Protein AF-A0A100W822-F1 (afdb_monomer)

Foldseek 3Di:
DDDDDDDDDDDDDDDDDDDDDDDDDDDDDDPDPDPDDDPPPPDDDDDDDPPPPDPDPDDPDDDDDPDDPPDDPDDDPDDDDDPDDDDDDDDDDDDDDDDDDPDDDPDDPPPPPPPDPDPDLAADDAQFKWDWDDDLPPGAIDTDTDDQPDFKIWGFLDFADPVLADDPVRLFDAQDPPSHDPRSSRTRTDIRDDAQWKWAQDPPRRGTDTDDLVPFDQRMKHFHDKDQAQDCCPCVPADSVQWDGDDSRGMITGIDGRHPPPD

Structure (mmCIF, N/CA/C/O backbone):
data_AF-A0A100W822-F1
#
_entry.id   AF-A0A100W822-F1
#
loop_
_atom_site.group_PDB
_atom_site.id
_atom_site.type_symbol
_atom_site.label_atom_id
_atom_site.label_alt_id
_atom_site.label_comp_id
_atom_site.label_asym_id
_atom_site.label_entity_id
_atom_site.label_seq_id
_atom_site.pdbx_PDB_ins_code
_atom_site.Cartn_x
_atom_site.Cartn_y
_atom_site.Cartn_z
_atom_site.occupancy
_atom_site.B_iso_or_equiv
_atom_site.auth_seq_id
_atom_site.auth_comp_id
_atom_site.auth_asym_id
_atom_site.auth_atom_id
_atom_site.pdbx_PDB_model_num
ATOM 1 N N . MET A 1 1 ? -14.252 7.222 50.119 1.00 45.62 1 MET A N 1
ATOM 2 C CA . MET A 1 1 ? -15.647 7.462 50.530 1.00 45.62 1 MET A CA 1
ATOM 3 C C . MET A 1 1 ? -15.961 8.908 50.203 1.00 45.62 1 MET A C 1
ATOM 5 O O . MET A 1 1 ? -15.535 9.776 50.946 1.00 45.62 1 MET A O 1
ATOM 9 N N . LEU A 1 2 ? -16.530 9.126 49.018 1.00 44.22 2 LEU A N 1
ATOM 10 C CA . LEU A 1 2 ? -17.362 10.258 48.600 1.00 44.22 2 LEU A CA 1
ATOM 11 C C . LEU A 1 2 ? -17.813 9.922 47.169 1.00 44.22 2 LEU A C 1
ATOM 13 O O . LEU A 1 2 ? -17.012 9.936 46.236 1.00 44.22 2 LEU A O 1
ATOM 17 N N . ASP A 1 3 ? -19.069 9.492 47.084 1.00 40.25 3 ASP A N 1
ATOM 18 C CA . ASP A 1 3 ? -19.863 9.240 45.886 1.00 40.25 3 ASP A CA 1
ATOM 19 C C . ASP A 1 3 ? -20.040 10.501 45.039 1.00 40.25 3 ASP A C 1
ATOM 21 O O . ASP A 1 3 ? -20.287 11.575 45.588 1.00 40.25 3 ASP A O 1
ATOM 25 N N . VAL A 1 4 ? -20.018 10.345 43.712 1.00 49.75 4 VAL A N 1
ATOM 26 C CA . VAL A 1 4 ? -20.751 11.224 42.791 1.00 49.75 4 VAL A CA 1
ATOM 27 C C . VAL A 1 4 ? -21.313 10.370 41.649 1.00 49.75 4 VAL A C 1
ATOM 29 O O . VAL A 1 4 ? -20.595 9.957 40.738 1.00 49.75 4 VAL A O 1
ATOM 32 N N . GLU A 1 5 ? -22.614 10.097 41.747 1.00 49.34 5 GLU A N 1
ATOM 33 C CA . GLU A 1 5 ? -23.519 9.653 40.680 1.00 49.34 5 GLU A CA 1
ATOM 34 C C . GLU A 1 5 ? -23.478 10.672 39.517 1.00 49.34 5 GLU A C 1
ATOM 36 O O . GLU A 1 5 ? -23.364 11.872 39.735 1.00 49.34 5 GLU A O 1
ATOM 41 N N . GLY A 1 6 ? -23.439 10.282 38.243 1.00 40.00 6 GLY A N 1
ATOM 42 C CA . GLY A 1 6 ? -24.565 9.701 37.519 1.00 40.00 6 GLY A CA 1
ATOM 43 C C . GLY A 1 6 ? -25.200 10.766 36.615 1.00 40.00 6 GLY A C 1
ATOM 44 O O . GLY A 1 6 ? -25.971 11.591 37.086 1.00 40.00 6 GLY A O 1
ATOM 45 N N . PHE A 1 7 ? -24.894 10.755 35.312 1.00 47.31 7 PHE A N 1
ATOM 46 C CA . PHE A 1 7 ? -25.702 11.462 34.310 1.00 47.31 7 PHE A CA 1
ATOM 47 C C . PHE A 1 7 ? -25.567 10.800 32.931 1.00 47.31 7 PHE A C 1
ATOM 49 O O . PHE A 1 7 ? -24.565 10.945 32.235 1.00 47.31 7 PHE A O 1
ATOM 56 N N . THR A 1 8 ? -26.600 10.059 32.540 1.00 46.31 8 THR A N 1
ATOM 57 C CA . THR A 1 8 ? -26.850 9.568 31.181 1.00 46.31 8 THR A CA 1
ATOM 58 C C . THR A 1 8 ? -27.952 10.414 30.544 1.00 46.31 8 THR A C 1
ATOM 60 O O . THR A 1 8 ? -29.016 10.566 31.145 1.00 46.31 8 THR A O 1
ATOM 63 N N . PRO A 1 9 ? -27.786 10.916 29.310 1.00 58.47 9 PRO A N 1
ATOM 64 C CA . PRO A 1 9 ? -28.922 11.352 28.514 1.00 58.47 9 PRO A CA 1
ATOM 65 C C . PRO A 1 9 ? -29.378 10.241 27.559 1.00 58.47 9 PRO A C 1
ATOM 67 O O . PRO A 1 9 ? -28.653 9.805 26.667 1.00 58.47 9 PRO A O 1
ATOM 70 N N . ALA A 1 10 ? -30.626 9.812 27.743 1.00 42.69 10 ALA A N 1
ATOM 71 C CA . ALA A 1 10 ? -31.381 9.019 26.785 1.00 42.69 10 ALA A CA 1
ATOM 72 C C . ALA A 1 10 ? -31.914 9.930 25.666 1.00 42.69 10 ALA A C 1
ATOM 74 O O . ALA A 1 10 ? -32.679 10.857 25.935 1.00 42.69 10 ALA A O 1
ATOM 75 N N . VAL A 1 11 ? -31.564 9.649 24.410 1.00 51.16 11 VAL A N 1
ATOM 76 C CA . VAL A 1 11 ? -32.182 10.294 23.242 1.00 51.16 11 VAL A CA 1
ATOM 77 C C . VAL A 1 11 ? -33.245 9.356 22.673 1.00 51.16 11 VAL A C 1
ATOM 79 O O . VAL A 1 11 ? -32.946 8.297 22.126 1.00 51.16 11 VAL A O 1
ATOM 82 N N . ARG A 1 12 ? -34.512 9.753 22.830 1.00 45.31 12 ARG A N 1
ATOM 83 C CA . ARG A 1 12 ? -35.675 9.148 22.170 1.00 45.31 12 ARG A CA 1
ATOM 84 C C . ARG A 1 12 ? -35.740 9.644 20.724 1.00 45.31 12 ARG A C 1
ATOM 86 O O . ARG A 1 12 ? -35.954 10.833 20.513 1.00 45.31 12 ARG A O 1
ATOM 93 N N . TYR A 1 13 ? -35.654 8.743 19.750 1.00 43.09 13 TYR A N 1
ATOM 94 C CA . TYR A 1 13 ? -36.104 9.016 18.383 1.00 43.09 13 TYR A CA 1
ATOM 95 C C . TYR A 1 13 ? -37.511 8.447 18.196 1.00 43.09 13 TYR A C 1
ATOM 97 O O . TYR A 1 13 ? -37.726 7.237 18.208 1.00 43.09 13 TYR A O 1
ATOM 105 N N . THR A 1 14 ? -38.488 9.340 18.059 1.00 53.16 14 THR A N 1
ATOM 106 C CA . THR A 1 14 ? -39.852 9.007 17.645 1.00 53.16 14 THR A CA 1
ATOM 107 C C . THR A 1 14 ? -39.882 8.762 16.142 1.00 53.16 14 THR A C 1
ATOM 109 O O . THR A 1 14 ? -39.509 9.635 15.360 1.00 53.16 14 THR A O 1
ATOM 112 N N . GLY A 1 15 ? -40.334 7.571 15.754 1.00 42.38 15 GLY A N 1
ATOM 113 C CA . GLY A 1 15 ? -40.540 7.177 14.368 1.00 42.38 15 GLY A CA 1
ATOM 114 C C . GLY A 1 15 ? -41.712 7.904 13.707 1.00 42.38 15 GLY A C 1
ATOM 115 O O . GLY A 1 15 ? -42.741 8.162 14.330 1.00 42.38 15 GLY A O 1
ATOM 116 N N . ALA A 1 16 ? -41.558 8.182 12.415 1.00 49.12 16 ALA A N 1
ATOM 117 C CA . ALA A 1 16 ? -42.639 8.590 11.532 1.00 49.12 16 ALA A CA 1
ATOM 118 C C . ALA A 1 16 ? -42.737 7.594 10.370 1.00 49.12 16 ALA A C 1
ATOM 120 O O . ALA A 1 16 ? -42.020 7.673 9.377 1.00 49.12 16 ALA A O 1
ATOM 121 N N . THR A 1 17 ? -43.650 6.639 10.513 1.00 50.78 17 THR A N 1
ATOM 122 C CA . THR A 1 17 ? -44.184 5.807 9.434 1.00 50.78 17 THR A CA 1
ATOM 123 C C . THR A 1 17 ? -45.060 6.652 8.509 1.00 50.78 17 THR A C 1
ATOM 125 O O . THR A 1 17 ? -46.050 7.230 8.957 1.00 50.78 17 THR A O 1
ATOM 128 N N . ARG A 1 18 ? -44.762 6.671 7.204 1.00 54.09 18 ARG A N 1
ATOM 129 C CA . ARG A 1 18 ? -45.731 7.056 6.166 1.00 54.09 18 ARG A CA 1
ATOM 130 C C . ARG A 1 18 ? -45.962 5.891 5.214 1.00 54.09 18 ARG A C 1
ATOM 132 O O . ARG A 1 18 ? -45.179 5.637 4.308 1.00 54.09 18 ARG A O 1
ATOM 139 N N . HIS A 1 19 ? -47.091 5.226 5.429 1.00 49.62 19 HIS A N 1
ATOM 140 C CA . HIS A 1 19 ? -47.811 4.479 4.408 1.00 49.62 19 HIS A CA 1
ATOM 141 C C . HIS A 1 19 ? -48.394 5.460 3.379 1.00 49.62 19 HIS A C 1
ATOM 143 O O . HIS A 1 19 ? -49.064 6.422 3.761 1.00 49.62 19 HIS A O 1
ATOM 149 N N . ARG A 1 20 ? -48.235 5.179 2.081 1.00 55.25 20 ARG A N 1
ATOM 150 C CA . ARG A 1 20 ? -49.220 5.586 1.070 1.00 55.25 20 ARG A CA 1
ATOM 151 C C . ARG A 1 20 ? -49.286 4.545 -0.043 1.00 55.25 20 ARG A C 1
ATOM 153 O O . ARG A 1 20 ? -48.351 4.398 -0.821 1.00 55.25 20 ARG A O 1
ATOM 160 N N . SER A 1 21 ? -50.398 3.820 -0.063 1.00 50.38 21 SER A N 1
ATOM 161 C CA . SER A 1 21 ? -50.823 2.951 -1.158 1.00 50.38 21 SER A CA 1
ATOM 162 C C . SER A 1 21 ? -51.272 3.766 -2.370 1.00 50.38 21 SER A C 1
ATOM 164 O O . SER A 1 21 ? -51.966 4.764 -2.198 1.00 50.38 21 SER A O 1
ATOM 166 N N . GLY A 1 22 ? -50.930 3.252 -3.556 1.00 45.91 22 GLY A N 1
ATOM 167 C CA . GLY A 1 22 ? -51.862 2.932 -4.647 1.00 45.91 22 GLY A CA 1
ATOM 168 C C . GLY A 1 22 ? -52.492 4.064 -5.467 1.00 45.91 22 GLY A C 1
ATOM 169 O O . GLY A 1 22 ? -53.169 4.930 -4.923 1.00 45.91 22 GLY A O 1
ATOM 170 N N . GLY A 1 23 ? -52.391 3.939 -6.797 1.00 39.62 23 GLY A N 1
ATOM 171 C CA . GLY A 1 23 ? -53.391 4.483 -7.724 1.00 39.62 23 GLY A CA 1
ATOM 172 C C . GLY A 1 23 ? -52.869 4.964 -9.081 1.00 39.62 23 GLY A C 1
ATOM 173 O O . GLY A 1 23 ? -52.455 6.108 -9.182 1.00 39.62 23 GLY A O 1
ATOM 174 N N . ASN A 1 24 ? -52.975 4.079 -10.078 1.00 41.28 24 ASN A N 1
ATOM 175 C CA . ASN A 1 24 ? -53.384 4.279 -11.480 1.00 41.28 24 ASN A CA 1
ATOM 176 C C . ASN A 1 24 ? -52.763 5.366 -12.389 1.00 41.28 24 ASN A C 1
ATOM 178 O O . ASN A 1 24 ? -52.882 6.559 -12.151 1.00 41.28 24 ASN A O 1
ATOM 182 N N . GLU A 1 25 ? -52.251 4.867 -13.525 1.00 45.22 25 GLU A N 1
ATOM 183 C CA . GLU A 1 25 ? -52.758 5.130 -14.889 1.00 45.22 25 GLU A CA 1
ATOM 184 C C . GLU A 1 25 ? -52.882 6.595 -15.339 1.00 45.22 25 GLU A C 1
ATOM 186 O O . GLU A 1 25 ? -53.798 7.298 -14.927 1.00 45.22 25 GLU A O 1
ATOM 191 N N . GLN A 1 26 ? -52.025 7.015 -16.280 1.00 44.69 26 GLN A N 1
ATOM 192 C CA . GLN A 1 26 ? -52.440 7.438 -17.630 1.00 44.69 26 GLN A CA 1
ATOM 193 C C . GLN A 1 26 ? -51.269 7.986 -18.455 1.00 44.69 26 GLN A C 1
ATOM 195 O O . GLN A 1 26 ? -50.410 8.724 -17.973 1.00 44.69 26 GLN A O 1
ATOM 200 N N . ASP A 1 27 ? -51.298 7.599 -19.727 1.00 49.31 27 ASP A N 1
ATOM 201 C CA . ASP A 1 27 ? -50.550 8.150 -20.845 1.00 49.31 27 ASP A CA 1
ATOM 202 C C . ASP A 1 27 ? -50.585 9.682 -20.900 1.00 49.31 27 ASP A C 1
ATOM 204 O O . ASP A 1 27 ? -51.653 10.291 -20.909 1.00 49.31 27 ASP A O 1
ATOM 208 N N . ALA A 1 28 ? -49.416 10.295 -21.077 1.00 45.00 28 ALA A N 1
ATOM 209 C CA . ALA A 1 28 ? -49.276 11.523 -21.853 1.00 45.00 28 ALA A CA 1
ATOM 210 C C . ALA A 1 28 ? -47.812 11.690 -22.268 1.00 45.00 28 ALA A C 1
ATOM 212 O O . ALA A 1 28 ? -46.937 11.990 -21.454 1.00 45.00 28 ALA A O 1
ATOM 213 N N . GLY A 1 29 ? -47.549 11.503 -23.561 1.00 49.47 29 GLY A N 1
ATOM 214 C CA . GLY A 1 29 ? -46.291 11.896 -24.175 1.00 49.47 29 GLY A CA 1
ATOM 215 C C . GLY A 1 29 ? -46.060 13.396 -24.003 1.00 49.47 29 GLY A C 1
ATOM 216 O O . GLY A 1 29 ? -46.858 14.213 -24.456 1.00 49.47 29 GLY A O 1
ATOM 217 N N . PHE A 1 30 ? -44.942 13.749 -23.376 1.00 43.09 30 PHE A N 1
ATOM 218 C CA . PHE A 1 30 ? -44.419 15.109 -23.350 1.00 43.09 30 PHE A CA 1
ATOM 219 C C . PHE A 1 30 ? -43.028 15.106 -23.986 1.00 43.09 30 PHE A C 1
ATOM 221 O O . PHE A 1 30 ? -42.030 14.735 -23.371 1.00 43.09 30 PHE A O 1
ATOM 228 N N . HIS A 1 31 ? -42.971 15.536 -25.247 1.00 52.97 31 HIS A N 1
ATOM 229 C CA . HIS A 1 31 ? -41.743 16.009 -25.874 1.00 52.97 31 HIS A CA 1
ATOM 230 C C . HIS A 1 31 ? -41.335 17.326 -25.200 1.00 52.97 31 HIS A C 1
ATOM 232 O O . HIS A 1 31 ? -41.778 18.401 -25.597 1.00 52.97 31 HIS A O 1
ATOM 238 N N . ALA A 1 32 ? -40.487 17.249 -24.176 1.00 43.88 32 ALA A N 1
ATOM 239 C CA . ALA A 1 32 ? -39.776 18.406 -23.651 1.00 43.88 32 ALA A CA 1
ATOM 240 C C . ALA A 1 32 ? -38.401 18.486 -24.331 1.00 43.88 32 ALA A C 1
ATOM 242 O O . ALA A 1 32 ? -37.454 17.804 -23.945 1.00 43.88 32 ALA A O 1
ATOM 243 N N . GLN A 1 33 ? -38.305 19.308 -25.378 1.00 48.50 33 GLN A N 1
ATOM 244 C CA . GLN A 1 33 ? -37.027 19.770 -25.917 1.00 48.50 33 GLN A CA 1
ATOM 245 C C . GLN A 1 33 ? -36.384 20.708 -24.889 1.00 48.50 33 GLN A C 1
ATOM 247 O O . GLN A 1 33 ? -36.732 21.884 -24.790 1.00 48.50 33 GLN A O 1
ATOM 252 N N . SER A 1 34 ? -35.455 20.184 -24.095 1.00 45.06 34 SER A N 1
ATOM 253 C CA . SER A 1 34 ? -34.572 20.982 -23.252 1.00 45.06 34 SER A CA 1
ATOM 254 C C . SER A 1 34 ? -33.460 21.580 -24.116 1.00 45.06 34 SER A C 1
ATOM 256 O O . SER A 1 34 ? -32.428 20.964 -24.372 1.00 45.06 34 SER A O 1
ATOM 258 N N . HIS A 1 35 ? -33.667 22.815 -24.574 1.00 47.31 35 HIS A N 1
ATOM 259 C CA . HIS A 1 35 ? -32.575 23.665 -25.038 1.00 47.31 35 HIS A CA 1
ATOM 260 C C . HIS A 1 35 ? -31.667 23.993 -23.846 1.00 47.31 35 HIS A C 1
ATOM 262 O O . HIS A 1 35 ? -31.967 24.872 -23.039 1.00 47.31 35 HIS A O 1
ATOM 268 N N . ILE A 1 36 ? -30.560 23.263 -23.727 1.00 52.56 36 ILE A N 1
ATOM 269 C CA . ILE A 1 36 ? -29.443 23.619 -22.851 1.00 52.56 36 ILE A CA 1
ATOM 270 C C . ILE A 1 36 ? -28.641 24.707 -23.584 1.00 52.56 36 ILE A C 1
ATOM 272 O O . ILE A 1 36 ? -28.151 24.438 -24.682 1.00 52.56 36 ILE A O 1
ATOM 276 N N . PRO A 1 37 ? -28.506 25.934 -23.049 1.00 50.53 37 PRO A N 1
ATOM 277 C CA . PRO A 1 37 ? -27.625 26.927 -23.647 1.00 50.53 37 PRO A CA 1
ATOM 278 C C . PRO A 1 37 ? -26.166 26.483 -23.488 1.00 50.53 37 PRO A C 1
ATOM 280 O O . PRO A 1 37 ? -25.705 26.206 -22.380 1.00 50.53 37 PRO A O 1
ATOM 283 N N . GLU A 1 38 ? -25.442 26.414 -24.606 1.00 46.25 38 GLU A N 1
ATOM 284 C CA . GLU A 1 38 ? -24.008 26.133 -24.626 1.00 46.25 38 GLU A CA 1
ATOM 285 C C . GLU A 1 38 ? -23.242 27.171 -23.784 1.00 46.25 38 GLU A C 1
ATOM 287 O O . GLU A 1 38 ? -23.417 28.382 -23.980 1.00 46.25 38 GLU A O 1
ATOM 292 N N . PRO A 1 39 ? -22.357 26.747 -22.866 1.00 50.78 39 PRO A N 1
ATOM 293 C CA . PRO A 1 39 ? -21.441 27.668 -22.220 1.00 50.78 39 PRO A CA 1
ATOM 294 C C . PRO A 1 39 ? -20.463 28.208 -23.270 1.00 50.78 39 PRO A C 1
ATOM 296 O O . PRO A 1 39 ? -19.652 27.474 -23.837 1.00 50.78 39 PRO A O 1
ATOM 299 N N . LYS A 1 40 ? -20.530 29.519 -23.524 1.00 50.00 40 LYS A N 1
ATOM 300 C CA . LYS A 1 40 ? -19.523 30.243 -24.305 1.00 50.00 40 LYS A CA 1
ATOM 301 C C . LYS A 1 40 ? -18.201 30.218 -23.541 1.00 50.00 40 LYS A C 1
ATOM 303 O O . LYS A 1 40 ? -17.953 31.064 -22.684 1.00 50.00 40 LYS A O 1
ATOM 308 N N . TRP A 1 41 ? -17.350 29.255 -23.871 1.00 50.97 41 TRP A N 1
ATOM 309 C CA . TRP A 1 41 ? -15.947 29.272 -23.485 1.00 50.97 41 TRP A CA 1
ATOM 310 C C . TRP A 1 41 ? -15.279 30.456 -24.178 1.00 50.97 41 TRP A C 1
ATOM 312 O O . TRP A 1 41 ? -15.053 30.456 -25.389 1.00 50.97 41 TRP A O 1
ATOM 322 N N . GLY A 1 42 ? -15.026 31.508 -23.400 1.00 48.25 42 GLY A N 1
ATOM 323 C CA . GLY A 1 42 ? -14.233 32.644 -23.835 1.00 48.25 42 GLY A CA 1
ATOM 324 C C . GLY A 1 42 ? -12.877 32.154 -24.329 1.00 48.25 42 GLY A C 1
ATOM 325 O O . GLY A 1 42 ? -12.147 31.475 -23.610 1.00 48.25 42 GLY A O 1
ATOM 326 N N . GLN A 1 43 ? -12.564 32.493 -25.576 1.00 48.00 43 GLN A N 1
ATOM 327 C CA . GLN A 1 43 ? -11.254 32.285 -26.171 1.00 48.00 43 GLN A CA 1
ATOM 328 C C . GLN A 1 43 ? -10.212 33.031 -25.331 1.00 48.00 43 GLN A C 1
ATOM 330 O O . GLN A 1 43 ? -10.114 34.258 -25.378 1.00 48.00 43 GLN A O 1
ATOM 335 N N . HIS A 1 44 ? -9.438 32.293 -24.539 1.00 49.38 44 HIS A N 1
ATOM 336 C CA . HIS A 1 44 ? -8.227 32.828 -23.939 1.00 49.38 44 HIS A CA 1
ATOM 337 C C . HIS A 1 44 ? -7.139 32.901 -25.019 1.00 49.38 44 HIS A C 1
ATOM 339 O O . HIS A 1 44 ? -6.884 31.900 -25.691 1.00 49.38 44 HIS A O 1
ATOM 345 N N . PRO A 1 45 ? -6.479 34.056 -25.203 1.00 56.38 45 PRO A N 1
ATOM 346 C CA . PRO A 1 45 ? -5.399 34.173 -26.168 1.00 56.38 45 PRO A CA 1
ATOM 347 C C . PRO A 1 45 ? -4.230 33.272 -25.761 1.00 56.38 45 PRO A C 1
ATOM 349 O O . PRO A 1 45 ? -3.747 33.324 -24.625 1.00 56.38 45 PRO A O 1
ATOM 352 N N . HIS A 1 46 ? -3.774 32.465 -26.718 1.00 44.84 46 HIS A N 1
ATOM 353 C CA . HIS A 1 46 ? -2.543 31.687 -26.652 1.00 44.84 46 HIS A CA 1
ATOM 354 C C . HIS A 1 46 ? -1.376 32.578 -26.199 1.00 44.84 46 HIS A C 1
ATOM 356 O O . HIS A 1 46 ? -0.900 33.430 -26.949 1.00 44.84 46 HIS A O 1
ATOM 362 N N . ARG A 1 47 ? -0.894 32.377 -24.966 1.00 45.41 47 ARG A N 1
ATOM 363 C CA . ARG A 1 47 ? 0.419 32.873 -24.541 1.00 45.41 47 ARG A CA 1
ATOM 364 C C . ARG A 1 47 ? 1.477 31.889 -25.023 1.00 45.41 47 ARG A C 1
ATOM 366 O O . ARG A 1 47 ? 1.467 30.723 -24.639 1.00 45.41 47 ARG A O 1
ATOM 373 N N . THR A 1 48 ? 2.364 32.375 -25.879 1.00 49.44 48 THR A N 1
ATOM 374 C CA . THR A 1 48 ? 3.538 31.661 -26.384 1.00 49.44 48 THR A CA 1
ATOM 375 C C . THR A 1 48 ? 4.576 31.406 -25.273 1.00 49.44 48 THR A C 1
ATOM 377 O O . THR A 1 48 ? 4.573 32.111 -24.259 1.00 49.44 48 THR A O 1
ATOM 380 N N . PRO A 1 49 ? 5.477 30.410 -25.420 1.00 43.41 49 PRO A N 1
ATOM 381 C CA . PRO A 1 49 ? 6.297 29.899 -24.313 1.00 43.41 49 PRO A CA 1
ATOM 382 C C . PRO A 1 49 ? 7.591 30.679 -24.005 1.00 43.41 49 PRO A C 1
ATOM 384 O O . PRO A 1 49 ? 8.349 30.267 -23.130 1.00 43.41 49 PRO A O 1
ATOM 387 N N . GLU A 1 50 ? 7.896 31.789 -24.679 1.00 47.12 50 GLU A N 1
ATOM 388 C CA . GLU A 1 50 ? 9.276 32.314 -24.705 1.00 47.12 50 GLU A CA 1
ATOM 389 C C . GLU A 1 50 ? 9.658 33.335 -23.615 1.00 47.12 50 GLU A C 1
ATOM 391 O O . GLU A 1 50 ? 10.802 33.779 -23.564 1.00 47.12 50 GLU A O 1
ATOM 396 N N . SER A 1 51 ? 8.774 33.700 -22.680 1.00 45.69 51 SER A N 1
ATOM 397 C CA . SER A 1 51 ? 9.056 34.812 -21.748 1.00 45.69 51 SER A CA 1
ATOM 398 C C . SER A 1 51 ? 9.430 34.422 -20.309 1.00 45.69 51 SER A C 1
ATOM 400 O O . SER A 1 51 ? 9.402 35.282 -19.429 1.00 45.69 51 SER A O 1
ATOM 402 N N . ARG A 1 52 ? 9.777 33.157 -20.017 1.00 48.31 52 ARG A N 1
ATOM 403 C CA . ARG A 1 52 ? 10.158 32.724 -18.647 1.00 48.31 52 ARG A CA 1
ATOM 404 C C . ARG A 1 52 ? 11.663 32.641 -18.370 1.00 48.31 52 ARG A C 1
ATOM 406 O O . ARG A 1 52 ? 12.053 32.469 -17.221 1.00 48.31 52 ARG A O 1
ATOM 413 N N . PHE A 1 53 ? 12.515 32.869 -19.364 1.00 46.25 53 PHE A N 1
ATOM 414 C CA . PHE A 1 53 ? 13.972 32.860 -19.201 1.00 46.25 53 PHE A CA 1
ATOM 415 C C . PHE A 1 53 ? 14.553 34.276 -19.195 1.00 46.25 53 PHE A C 1
ATOM 417 O O . PHE A 1 53 ? 15.263 34.636 -20.127 1.00 46.25 53 PHE A O 1
ATOM 424 N N . ARG A 1 54 ? 14.244 35.114 -18.189 1.00 47.25 54 ARG A N 1
ATOM 425 C CA . ARG A 1 54 ? 15.014 36.360 -17.936 1.00 47.25 54 ARG A CA 1
ATOM 426 C C . ARG A 1 54 ? 14.696 37.109 -16.632 1.00 47.25 54 ARG A C 1
ATOM 428 O O . ARG A 1 54 ? 14.843 38.320 -16.593 1.00 47.25 54 ARG A O 1
ATOM 435 N N . VAL A 1 55 ? 14.305 36.444 -15.541 1.00 45.91 55 VAL A N 1
ATOM 436 C CA . VAL A 1 55 ? 14.220 37.114 -14.220 1.00 45.91 55 VAL A CA 1
ATOM 437 C C . VAL A 1 55 ? 14.645 36.166 -13.093 1.00 45.91 55 VAL A C 1
ATOM 439 O O . VAL A 1 55 ? 13.837 35.773 -12.265 1.00 45.91 55 VAL A O 1
ATOM 442 N N . ALA A 1 56 ? 15.916 35.756 -13.073 1.00 39.88 56 ALA A N 1
ATOM 443 C CA . ALA A 1 56 ? 16.535 35.139 -11.886 1.00 39.88 56 ALA A CA 1
ATOM 444 C C . ALA A 1 56 ? 18.076 35.262 -11.866 1.00 39.88 56 ALA A C 1
ATOM 446 O O . ALA A 1 56 ? 18.767 34.462 -11.248 1.00 39.88 56 ALA A O 1
ATOM 447 N N . GLN A 1 57 ? 18.642 36.269 -12.539 1.00 44.78 57 GLN A N 1
ATOM 448 C CA . GLN A 1 57 ? 20.070 36.602 -12.461 1.00 44.78 57 GLN A CA 1
ATOM 449 C C . GLN A 1 57 ? 20.233 38.060 -12.033 1.00 44.78 57 GLN A C 1
ATOM 451 O O . GLN A 1 57 ? 20.559 38.919 -12.845 1.00 44.78 57 GLN A O 1
ATOM 456 N N . LYS A 1 58 ? 19.944 38.355 -10.762 1.00 44.84 58 LYS A N 1
ATOM 457 C CA . LYS A 1 58 ? 20.461 39.535 -10.044 1.00 44.84 58 LYS A CA 1
ATOM 458 C C . LYS A 1 58 ? 19.957 39.526 -8.604 1.00 44.84 58 LYS A C 1
ATOM 460 O O . LYS A 1 58 ? 19.000 40.211 -8.290 1.00 44.84 58 LYS A O 1
ATOM 465 N N . LEU A 1 59 ? 20.604 38.745 -7.743 1.00 45.47 59 LEU A N 1
ATOM 466 C CA . LEU A 1 59 ? 20.714 39.032 -6.304 1.00 45.47 59 LEU A CA 1
ATOM 467 C C . LEU A 1 59 ? 21.739 38.080 -5.672 1.00 45.47 59 LEU A C 1
ATOM 469 O O . LEU A 1 59 ? 21.452 37.275 -4.800 1.00 45.47 59 LEU A O 1
ATOM 473 N N . VAL A 1 60 ? 22.980 38.196 -6.145 1.00 48.91 60 VAL A N 1
ATOM 474 C CA . VAL A 1 60 ? 24.160 37.897 -5.332 1.00 48.91 60 VAL A CA 1
ATOM 475 C C . VAL A 1 60 ? 24.680 39.249 -4.875 1.00 48.91 60 VAL A C 1
ATOM 477 O O . VAL A 1 60 ? 25.172 40.008 -5.710 1.00 48.91 60 VAL A O 1
ATOM 480 N N . ARG A 1 61 ? 24.522 39.569 -3.587 1.00 44.38 61 ARG A N 1
ATOM 481 C CA . ARG A 1 61 ? 25.407 40.462 -2.817 1.00 44.38 61 ARG A CA 1
ATOM 482 C C . ARG A 1 61 ? 24.946 40.544 -1.358 1.00 44.38 61 ARG A C 1
ATOM 484 O O . ARG A 1 61 ? 23.960 41.197 -1.051 1.00 44.38 61 ARG A O 1
ATOM 491 N N . GLY A 1 62 ? 25.749 39.938 -0.485 1.00 43.06 62 GLY A N 1
ATOM 492 C CA . GLY A 1 62 ? 26.068 40.522 0.816 1.00 43.06 62 GLY A CA 1
ATOM 493 C C . GLY A 1 62 ? 25.212 40.100 2.003 1.00 43.06 62 GLY A C 1
ATOM 494 O O . GLY A 1 62 ? 24.470 40.913 2.532 1.00 43.06 62 GLY A O 1
ATOM 495 N N . THR A 1 63 ? 25.432 38.895 2.523 1.00 44.53 63 THR A N 1
ATOM 496 C CA . THR A 1 63 ? 25.438 38.690 3.980 1.00 44.53 63 THR A CA 1
ATOM 497 C C . THR A 1 63 ? 26.644 37.833 4.337 1.00 44.53 63 THR A C 1
ATOM 499 O O . THR A 1 63 ? 26.735 36.657 3.996 1.00 44.53 63 THR A O 1
ATOM 502 N N . ALA A 1 64 ? 27.628 38.487 4.952 1.00 46.38 64 ALA A N 1
ATOM 503 C CA . ALA A 1 64 ? 28.792 37.856 5.539 1.00 46.38 64 ALA A CA 1
ATOM 504 C C . ALA A 1 64 ? 28.336 37.066 6.770 1.00 46.38 64 ALA A C 1
ATOM 506 O O . ALA A 1 64 ? 28.020 37.654 7.802 1.00 46.38 64 ALA A O 1
ATOM 507 N N . TRP A 1 65 ? 28.285 35.743 6.649 1.00 43.56 65 TRP A N 1
ATOM 508 C CA . TRP A 1 65 ? 28.180 34.867 7.805 1.00 43.56 65 TRP A CA 1
ATOM 509 C C . TRP A 1 65 ? 29.583 34.631 8.347 1.00 43.56 65 TRP A C 1
ATOM 511 O O . TRP A 1 65 ? 30.442 34.027 7.706 1.00 43.56 65 TRP A O 1
ATOM 521 N N . THR A 1 66 ? 29.812 35.189 9.528 1.00 44.59 66 THR A N 1
ATOM 522 C CA . THR A 1 66 ? 30.918 34.878 10.426 1.00 44.59 66 THR A CA 1
ATOM 523 C C . THR A 1 66 ? 31.096 33.369 10.548 1.00 44.59 66 THR A C 1
ATOM 525 O O . THR A 1 66 ? 30.187 32.662 10.981 1.00 44.59 66 THR A O 1
ATOM 528 N N . ALA A 1 67 ? 32.287 32.901 10.175 1.00 45.97 67 ALA A N 1
ATOM 529 C CA . ALA A 1 67 ? 32.761 31.550 10.407 1.00 45.97 67 ALA A CA 1
ATOM 530 C C . ALA A 1 67 ? 32.767 31.264 11.915 1.00 45.97 67 ALA A C 1
ATOM 532 O O . ALA A 1 67 ? 33.685 31.656 12.637 1.00 45.97 67 ALA A O 1
ATOM 533 N N . ALA A 1 68 ? 31.724 30.587 12.394 1.00 46.09 68 ALA A N 1
ATOM 534 C CA . ALA A 1 68 ? 31.776 29.899 13.668 1.00 46.09 68 ALA A CA 1
ATOM 535 C C . ALA A 1 68 ? 32.726 28.709 13.497 1.00 46.09 68 ALA A C 1
ATOM 537 O O . ALA A 1 68 ? 32.451 27.753 12.775 1.00 46.09 68 ALA A O 1
ATOM 538 N N . ARG A 1 69 ? 33.891 28.852 14.124 1.00 50.78 69 ARG A N 1
ATOM 539 C CA . ARG A 1 69 ? 34.900 27.83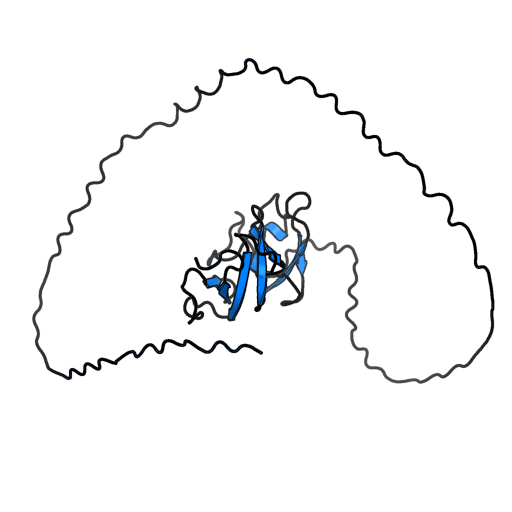0 14.379 1.00 50.78 69 ARG A CA 1
ATOM 540 C C . ARG A 1 69 ? 34.216 26.620 15.028 1.00 50.78 69 ARG A C 1
ATOM 542 O O . ARG A 1 69 ? 33.941 26.644 16.220 1.00 50.78 69 ARG A O 1
ATOM 549 N N . ILE A 1 70 ? 33.907 25.598 14.232 1.00 46.22 70 ILE A N 1
ATOM 550 C CA . ILE A 1 70 ? 33.560 24.271 14.743 1.00 46.22 70 ILE A CA 1
ATOM 551 C C . ILE A 1 70 ? 34.886 23.614 15.102 1.00 46.22 70 ILE A C 1
ATOM 553 O O . ILE A 1 70 ? 35.683 23.254 14.236 1.00 46.22 70 ILE A O 1
ATOM 557 N N . GLU A 1 71 ? 35.146 23.575 16.401 1.00 53.94 71 GLU A N 1
ATOM 558 C CA . GLU A 1 71 ? 36.222 22.810 17.007 1.00 53.94 71 GLU A CA 1
ATOM 559 C C . GLU A 1 71 ? 35.972 21.323 16.733 1.00 53.94 71 GLU A C 1
ATOM 561 O O . GLU A 1 71 ? 35.035 20.717 17.241 1.00 53.94 71 GLU A O 1
ATOM 566 N N . ASP A 1 72 ? 36.765 20.787 15.812 1.00 43.28 72 ASP A N 1
ATOM 567 C CA . ASP A 1 72 ? 37.514 19.538 15.942 1.00 43.28 72 ASP A CA 1
ATOM 568 C C . ASP A 1 72 ? 36.982 18.541 16.999 1.00 43.28 72 ASP A C 1
ATOM 570 O O . ASP A 1 72 ? 37.557 18.363 18.071 1.00 43.28 72 ASP A O 1
ATOM 574 N N . MET A 1 73 ? 35.881 17.848 16.692 1.00 43.28 73 MET A N 1
ATOM 575 C CA . MET A 1 73 ? 35.512 16.614 17.393 1.00 43.28 73 MET A CA 1
ATOM 576 C C . MET A 1 73 ? 36.168 15.426 16.691 1.00 43.28 73 MET A C 1
ATOM 578 O O . MET A 1 73 ? 35.556 14.694 15.912 1.00 43.28 73 MET A O 1
ATOM 582 N N . THR A 1 74 ? 37.447 15.243 16.996 1.00 53.06 74 THR A N 1
ATOM 583 C CA . THR A 1 74 ? 38.149 13.977 16.803 1.00 53.06 74 THR A CA 1
ATOM 584 C C . THR A 1 74 ? 37.559 12.921 17.752 1.00 53.06 74 THR A C 1
ATOM 586 O O . THR A 1 74 ? 37.490 13.152 18.960 1.00 53.06 74 THR A O 1
ATOM 589 N N . PRO A 1 75 ? 37.125 11.745 17.264 1.00 43.53 75 PRO A N 1
ATOM 590 C CA . PRO A 1 75 ? 36.785 10.634 18.143 1.00 43.53 75 PRO A CA 1
AT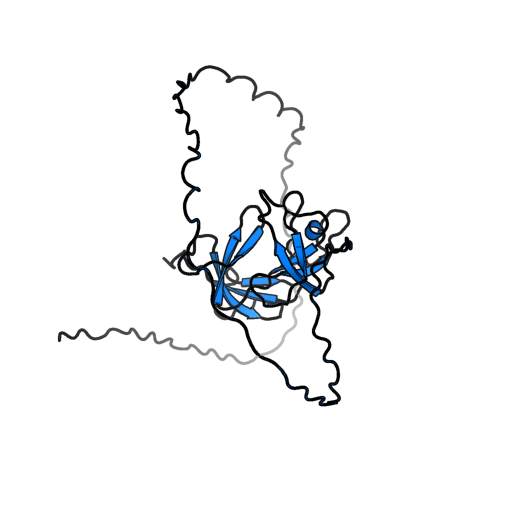OM 591 C C . PRO A 1 75 ? 38.073 10.041 18.732 1.00 43.53 75 PRO A C 1
ATOM 593 O O . PRO A 1 75 ? 38.908 9.479 18.024 1.00 43.53 75 PRO A O 1
ATOM 596 N N . GLU A 1 76 ? 38.240 10.185 20.046 1.00 43.41 76 GLU A N 1
ATOM 597 C CA . GLU A 1 76 ? 39.355 9.618 20.804 1.00 43.41 76 GLU A CA 1
ATOM 598 C C . GLU A 1 76 ? 39.300 8.070 20.780 1.00 43.41 76 GLU A C 1
ATOM 600 O O . GLU A 1 76 ? 38.312 7.478 21.226 1.00 43.41 76 GLU A O 1
ATOM 605 N N . PRO A 1 77 ? 40.348 7.360 20.316 1.00 56.53 77 PRO A N 1
ATOM 606 C CA . PRO A 1 77 ? 40.379 5.904 20.320 1.00 56.53 77 PRO A CA 1
ATOM 607 C C . PRO A 1 77 ? 41.034 5.413 21.613 1.00 56.53 77 PRO A C 1
ATOM 609 O O . PRO A 1 77 ? 42.199 5.015 21.619 1.00 56.53 77 PRO A O 1
ATOM 612 N N . ARG A 1 78 ? 40.321 5.443 22.745 1.00 49.50 78 ARG A N 1
ATOM 613 C CA . ARG A 1 78 ? 40.832 4.875 24.007 1.00 49.50 78 ARG A CA 1
ATOM 614 C C . ARG A 1 78 ? 39.729 4.256 24.861 1.00 49.50 78 ARG A C 1
ATOM 616 O O . ARG A 1 78 ? 39.094 4.946 25.645 1.00 49.50 78 ARG A O 1
ATOM 623 N N . ARG A 1 79 ? 39.594 2.925 24.759 1.00 51.81 79 ARG A N 1
ATOM 624 C CA . ARG A 1 79 ? 39.495 1.935 25.868 1.00 51.81 79 ARG A CA 1
ATOM 625 C C . ARG A 1 79 ? 38.847 0.625 25.387 1.00 51.81 79 ARG A C 1
ATOM 627 O O . ARG A 1 79 ? 37.767 0.250 25.818 1.00 51.81 79 ARG A O 1
ATOM 634 N N . LEU A 1 80 ? 39.556 -0.124 24.542 1.00 52.69 80 LEU A N 1
ATOM 635 C CA . LEU A 1 80 ? 39.282 -1.551 24.309 1.00 52.69 80 LEU A CA 1
ATOM 636 C C . LEU A 1 80 ? 40.555 -2.371 24.523 1.00 52.69 80 LEU A C 1
ATOM 638 O O . LEU A 1 80 ? 41.052 -3.069 23.648 1.00 52.69 80 LEU A O 1
ATOM 642 N N . ALA A 1 81 ? 41.109 -2.261 25.726 1.00 52.28 81 ALA A N 1
ATOM 643 C CA . ALA A 1 81 ? 42.190 -3.122 26.178 1.00 52.28 81 ALA A CA 1
ATOM 644 C C . ALA A 1 81 ? 42.075 -3.302 27.690 1.00 52.28 81 ALA A C 1
ATOM 646 O O . ALA A 1 81 ? 42.631 -2.497 28.425 1.00 52.28 81 ALA A O 1
ATOM 647 N N . THR A 1 82 ? 41.310 -4.306 28.139 1.00 50.16 82 THR A N 1
ATOM 648 C CA . THR A 1 82 ? 41.559 -5.163 29.328 1.00 50.16 82 THR A CA 1
ATOM 649 C C . THR A 1 82 ? 40.292 -5.905 29.776 1.00 50.16 82 THR A C 1
ATOM 651 O O . THR A 1 82 ? 39.747 -5.654 30.838 1.00 50.16 82 THR A O 1
ATOM 654 N N . LEU A 1 83 ? 39.864 -6.913 29.014 1.00 54.03 83 LEU A N 1
ATOM 655 C CA . LEU A 1 83 ? 39.231 -8.103 29.603 1.00 54.03 83 LEU A CA 1
ATOM 656 C C . LEU A 1 83 ? 39.899 -9.342 29.008 1.00 54.03 83 LEU A C 1
ATOM 658 O O . LEU A 1 83 ? 39.333 -10.136 28.264 1.00 54.03 83 LEU A O 1
ATOM 662 N N . ARG A 1 84 ? 41.193 -9.456 29.313 1.00 50.72 84 ARG A N 1
ATOM 663 C CA . ARG A 1 84 ? 41.952 -10.691 29.162 1.00 50.72 84 ARG A CA 1
ATOM 664 C C . ARG A 1 84 ? 41.671 -11.546 30.394 1.00 50.72 84 ARG A C 1
ATOM 666 O O . ARG A 1 84 ? 41.863 -11.078 31.506 1.00 50.72 84 ARG A O 1
ATOM 673 N N . ARG A 1 85 ? 41.407 -12.829 30.148 1.00 49.12 85 ARG A N 1
ATOM 674 C CA . ARG A 1 85 ? 41.788 -13.953 31.016 1.00 49.12 85 ARG A CA 1
ATOM 675 C C . ARG A 1 85 ? 41.207 -13.946 32.432 1.00 49.12 85 ARG A C 1
ATOM 677 O O . ARG A 1 85 ? 41.854 -13.467 33.349 1.00 49.12 85 ARG A O 1
ATOM 684 N N . GLN A 1 86 ? 40.140 -14.711 32.635 1.00 50.41 86 GLN A N 1
ATOM 685 C CA . GLN A 1 86 ? 40.111 -15.707 33.715 1.00 50.41 86 GLN A CA 1
ATOM 686 C C . GLN A 1 86 ? 38.837 -16.543 33.630 1.00 50.41 86 GLN A C 1
ATOM 688 O O . GLN A 1 86 ? 37.782 -16.128 34.088 1.00 50.41 86 GLN A O 1
ATOM 693 N N . ARG A 1 87 ? 38.960 -17.747 33.070 1.00 51.59 87 ARG A N 1
ATOM 694 C CA . ARG A 1 87 ? 38.581 -18.998 33.748 1.00 51.59 87 ARG A CA 1
ATOM 695 C C . ARG A 1 87 ? 38.869 -20.170 32.824 1.00 51.59 87 ARG A C 1
ATOM 697 O O . ARG A 1 87 ? 38.074 -20.620 32.014 1.00 51.59 87 ARG A O 1
ATOM 704 N N . SER A 1 88 ? 40.114 -20.595 32.943 1.00 50.47 88 SER A N 1
ATOM 705 C CA . SER A 1 88 ? 40.617 -21.891 32.542 1.00 50.47 88 SER A CA 1
ATOM 706 C C . SER A 1 88 ? 39.916 -23.025 33.297 1.00 50.47 88 SER A C 1
ATOM 708 O O . SER A 1 88 ? 39.833 -22.961 34.518 1.00 50.47 88 SER A O 1
ATOM 710 N N . ARG A 1 89 ? 39.619 -24.091 32.542 1.00 54.09 89 ARG A N 1
ATOM 711 C CA . ARG A 1 89 ? 39.830 -25.517 32.869 1.00 54.09 89 ARG A CA 1
ATOM 712 C C . ARG A 1 89 ? 39.010 -26.154 34.000 1.00 54.09 89 ARG A C 1
ATOM 714 O O . ARG A 1 89 ? 39.271 -25.892 35.164 1.00 54.09 89 ARG A O 1
ATOM 721 N N . ALA A 1 90 ? 38.187 -27.128 33.606 1.00 45.66 90 ALA A N 1
ATOM 722 C CA . ALA A 1 90 ? 38.028 -28.495 34.149 1.00 45.66 90 ALA A CA 1
ATOM 723 C C . ALA A 1 90 ? 36.728 -29.060 33.523 1.00 45.66 90 ALA A C 1
ATOM 725 O O . ALA A 1 90 ? 35.763 -28.318 33.424 1.00 45.66 90 ALA A O 1
ATOM 726 N N . THR A 1 91 ? 36.572 -30.284 33.019 1.00 49.81 91 THR A N 1
ATOM 727 C CA . THR A 1 91 ? 37.371 -31.518 33.011 1.00 49.81 91 THR A CA 1
ATOM 728 C C . THR A 1 91 ? 36.741 -32.462 31.973 1.00 49.81 91 THR A C 1
ATOM 730 O O . THR A 1 91 ? 35.572 -32.315 31.626 1.00 49.81 91 THR A O 1
ATOM 733 N N . ALA A 1 92 ? 37.532 -33.411 31.479 1.00 45.75 92 ALA A N 1
ATOM 734 C CA . ALA A 1 92 ? 37.164 -34.440 30.509 1.00 45.75 92 ALA A CA 1
ATOM 735 C C . ALA A 1 92 ? 36.426 -35.655 31.123 1.00 45.75 92 ALA A C 1
ATOM 737 O O . ALA A 1 92 ? 36.400 -35.803 32.343 1.00 45.75 92 ALA A O 1
ATOM 738 N N . ALA A 1 93 ? 36.009 -36.559 30.217 1.00 46.12 93 ALA A N 1
ATOM 739 C CA . ALA A 1 93 ? 35.552 -37.956 30.381 1.00 46.12 93 ALA A CA 1
ATOM 740 C C . ALA A 1 93 ? 34.041 -38.131 30.669 1.00 46.12 93 ALA A C 1
ATOM 742 O O . ALA A 1 93 ? 33.471 -37.351 31.414 1.00 46.12 93 ALA A O 1
ATOM 743 N N . ALA A 1 94 ? 33.299 -39.103 30.119 1.00 42.41 94 ALA A N 1
ATOM 744 C CA . ALA A 1 94 ? 33.624 -40.377 29.464 1.00 42.41 94 ALA A CA 1
ATOM 745 C C . ALA A 1 94 ? 32.432 -40.806 28.548 1.00 42.41 94 ALA A C 1
ATOM 747 O O . ALA A 1 94 ? 31.301 -40.424 28.818 1.00 42.41 94 ALA A O 1
ATOM 748 N N . ILE A 1 95 ? 32.657 -41.376 27.356 1.00 47.84 95 ILE A N 1
ATOM 749 C CA . ILE A 1 95 ? 32.597 -42.820 27.005 1.00 47.84 95 ILE A CA 1
ATOM 750 C C . ILE A 1 95 ? 31.173 -43.440 26.917 1.00 47.84 95 ILE A C 1
ATOM 752 O O . ILE A 1 95 ? 30.523 -43.664 27.926 1.00 47.84 95 ILE A O 1
ATOM 756 N N . MET A 1 96 ? 30.824 -43.816 25.671 1.00 47.62 96 MET A N 1
ATOM 757 C CA . MET A 1 96 ? 29.999 -44.945 25.168 1.00 47.62 96 MET A CA 1
ATOM 758 C C . MET A 1 96 ? 28.534 -45.131 25.609 1.00 47.62 96 MET A C 1
ATOM 760 O O . MET A 1 96 ? 28.266 -45.471 26.752 1.00 47.62 96 MET A O 1
ATOM 764 N N . ALA A 1 97 ? 27.625 -45.178 24.625 1.00 47.78 97 ALA A N 1
ATOM 765 C CA . ALA A 1 97 ? 26.959 -46.430 24.227 1.00 47.78 97 ALA A CA 1
ATOM 766 C C . ALA A 1 97 ? 26.108 -46.236 22.959 1.00 47.78 97 ALA A C 1
ATOM 768 O O . ALA A 1 97 ? 25.262 -45.351 22.867 1.00 47.78 97 ALA A O 1
ATOM 769 N N . SER A 1 98 ? 26.353 -47.102 21.985 1.00 51.03 98 SER A N 1
ATOM 770 C CA . SER A 1 98 ? 25.612 -47.271 20.742 1.00 51.03 98 SER A CA 1
ATOM 771 C C . SER A 1 98 ? 24.220 -47.856 21.008 1.00 51.03 98 SER A C 1
ATOM 773 O O . SER A 1 98 ? 24.112 -48.892 21.659 1.00 51.03 98 SER A O 1
ATOM 775 N N . ALA A 1 99 ? 23.178 -47.277 20.413 1.00 53.62 99 ALA A N 1
ATOM 776 C CA . ALA A 1 99 ? 21.921 -47.973 20.149 1.00 53.62 99 ALA A CA 1
ATOM 777 C C . ALA A 1 99 ? 21.463 -47.636 18.725 1.00 53.62 99 ALA A C 1
ATOM 779 O O . ALA A 1 99 ? 20.986 -46.541 18.437 1.00 53.62 99 ALA A O 1
ATOM 780 N N . VAL A 1 100 ? 21.670 -48.596 17.824 1.00 54.00 100 VAL A N 1
ATOM 781 C CA . VAL A 1 100 ? 21.091 -48.622 16.483 1.00 54.00 100 VAL A CA 1
ATOM 782 C C . VAL A 1 100 ? 19.596 -48.881 16.650 1.00 54.00 100 VAL A C 1
ATOM 784 O O . VAL A 1 100 ? 19.201 -49.993 16.990 1.00 54.00 100 VAL A O 1
ATOM 787 N N . ILE A 1 101 ? 18.768 -47.867 16.412 1.00 58.03 101 ILE A N 1
ATOM 788 C CA . ILE A 1 101 ? 17.350 -48.067 16.110 1.00 58.03 101 ILE A CA 1
ATOM 789 C C . ILE A 1 101 ? 17.174 -47.702 14.642 1.00 58.03 101 ILE A C 1
ATOM 791 O O . ILE A 1 101 ? 17.151 -46.533 14.267 1.00 58.03 101 ILE A O 1
ATOM 795 N N . ALA A 1 102 ? 17.088 -48.736 13.809 1.00 56.75 102 ALA A N 1
ATOM 796 C CA . ALA A 1 102 ? 16.552 -48.637 12.464 1.00 56.75 102 ALA A CA 1
ATOM 797 C C . ALA A 1 102 ? 15.050 -48.332 12.583 1.00 56.75 102 ALA A C 1
ATOM 799 O O . ALA A 1 102 ? 14.229 -49.236 12.717 1.00 56.75 102 ALA A O 1
ATOM 800 N N . GLY A 1 103 ? 14.710 -47.045 12.616 1.00 44.78 103 GLY A N 1
ATOM 801 C CA . GLY A 1 103 ? 13.347 -46.547 12.496 1.00 44.78 103 GLY A CA 1
ATOM 802 C C . GLY A 1 103 ? 13.171 -45.919 11.121 1.00 44.78 103 GLY A C 1
ATOM 803 O O . GLY A 1 103 ? 13.880 -4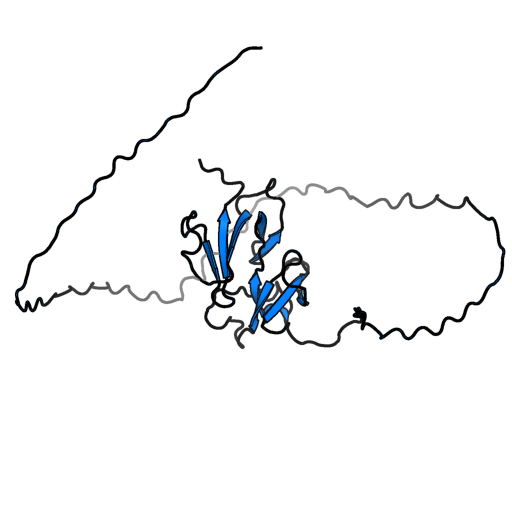4.976 10.783 1.00 44.78 103 GLY A O 1
ATOM 804 N N . CYS A 1 104 ? 12.248 -46.453 10.323 1.00 56.78 104 CYS A N 1
ATOM 805 C CA . CYS A 1 104 ? 11.786 -45.831 9.089 1.00 56.78 104 CYS A CA 1
ATOM 806 C C . CYS A 1 104 ? 11.159 -44.470 9.413 1.00 56.78 104 CYS A C 1
ATOM 808 O O . CYS A 1 104 ? 9.990 -44.401 9.786 1.00 56.78 104 CYS A O 1
ATOM 810 N N . THR A 1 105 ? 11.924 -43.390 9.277 1.00 52.22 105 THR A N 1
ATOM 811 C CA . THR A 1 105 ? 11.375 -42.039 9.221 1.00 52.22 105 THR A CA 1
ATOM 812 C C . THR A 1 105 ? 11.131 -41.700 7.759 1.00 52.22 105 THR A C 1
ATOM 814 O O . THR A 1 105 ? 12.051 -41.590 6.949 1.00 52.22 105 THR A O 1
ATOM 817 N N . THR A 1 106 ? 9.858 -41.571 7.400 1.00 54.56 106 THR A N 1
ATOM 818 C CA . THR A 1 106 ? 9.454 -40.783 6.239 1.00 54.56 106 THR A CA 1
ATOM 819 C C . THR A 1 106 ? 10.092 -39.410 6.392 1.00 54.56 106 THR A C 1
ATOM 821 O O . THR A 1 106 ? 9.838 -38.715 7.374 1.00 54.56 106 THR A O 1
ATOM 824 N N . ALA A 1 107 ? 10.991 -39.075 5.473 1.00 48.31 107 ALA A N 1
ATOM 825 C CA . ALA A 1 107 ? 11.614 -37.770 5.406 1.00 48.31 107 ALA A CA 1
ATOM 826 C C . ALA A 1 107 ? 10.522 -36.720 5.170 1.00 48.31 107 ALA A C 1
ATOM 828 O O . ALA A 1 107 ? 10.011 -36.589 4.059 1.00 48.31 107 ALA A O 1
ATOM 829 N N . ASP A 1 108 ? 10.161 -35.992 6.223 1.00 44.62 108 ASP A N 1
ATOM 830 C CA . ASP A 1 108 ? 9.565 -34.672 6.081 1.00 44.62 108 ASP A CA 1
ATOM 831 C C . ASP A 1 108 ? 10.581 -33.787 5.344 1.00 44.62 108 ASP A C 1
ATOM 833 O O . ASP A 1 108 ? 11.728 -33.677 5.797 1.00 44.62 108 ASP A O 1
ATOM 837 N N . PRO A 1 109 ? 10.221 -33.148 4.218 1.00 51.78 109 PRO A N 1
ATOM 838 C CA . PRO A 1 109 ? 11.057 -32.121 3.626 1.00 51.78 109 PRO A CA 1
ATOM 839 C C . PRO A 1 109 ? 11.007 -30.895 4.541 1.00 51.78 109 PRO A C 1
ATOM 841 O O . PRO A 1 109 ? 10.204 -29.980 4.362 1.00 51.78 109 PRO A O 1
ATOM 844 N N . ALA A 1 110 ? 11.878 -30.880 5.550 1.00 45.31 110 ALA A N 1
ATOM 845 C CA . ALA A 1 110 ? 12.262 -29.656 6.222 1.00 45.31 110 ALA A CA 1
ATOM 846 C C . ALA A 1 110 ? 12.824 -28.718 5.150 1.00 45.31 110 ALA A C 1
ATOM 848 O O . ALA A 1 110 ? 13.891 -28.961 4.587 1.00 45.31 110 ALA A O 1
ATOM 849 N N . ALA A 1 111 ? 12.047 -27.682 4.839 1.00 51.34 111 ALA A N 1
ATOM 850 C CA . ALA A 1 111 ? 12.418 -26.585 3.969 1.00 51.34 111 ALA A CA 1
ATOM 851 C C . ALA A 1 111 ? 13.749 -25.993 4.447 1.00 51.34 111 ALA A C 1
ATOM 853 O O . ALA A 1 111 ? 13.819 -25.236 5.416 1.00 51.34 111 ALA A O 1
ATOM 854 N N . GLN A 1 112 ? 14.816 -26.390 3.767 1.00 42.59 112 GLN A N 1
ATOM 855 C CA . GLN A 1 112 ? 16.142 -25.832 3.919 1.00 42.59 112 GLN A CA 1
ATOM 856 C C . GLN A 1 112 ? 16.096 -24.451 3.255 1.00 42.59 112 GLN A C 1
ATOM 858 O O . GLN A 1 112 ? 16.162 -24.331 2.035 1.00 42.59 112 GLN A O 1
ATOM 863 N N . HIS A 1 113 ? 15.883 -23.406 4.060 1.00 45.50 113 HIS A N 1
ATOM 864 C CA . HIS A 1 113 ? 16.067 -22.020 3.636 1.00 45.50 113 HIS A CA 1
ATOM 865 C C . HIS A 1 113 ? 17.570 -21.790 3.456 1.00 45.50 113 HIS A C 1
ATOM 867 O O . HIS A 1 113 ? 18.280 -21.380 4.372 1.00 45.50 113 HIS A O 1
ATOM 873 N N . ASP A 1 114 ? 18.057 -22.155 2.278 1.00 49.16 114 ASP A N 1
ATOM 874 C CA . ASP A 1 114 ? 19.429 -21.936 1.856 1.00 49.16 114 ASP A CA 1
ATOM 875 C C . ASP A 1 114 ? 19.595 -20.446 1.519 1.00 49.16 114 ASP A C 1
ATOM 877 O O . ASP A 1 114 ? 19.150 -19.965 0.478 1.00 49.16 114 ASP A O 1
ATOM 881 N N . THR A 1 115 ? 20.187 -19.676 2.434 1.00 51.75 115 THR A N 1
ATOM 882 C CA . THR A 1 115 ? 20.597 -18.278 2.213 1.00 51.75 115 THR A CA 1
ATOM 883 C C . THR A 1 115 ? 21.901 -18.223 1.411 1.00 51.75 115 THR A C 1
ATOM 885 O O . THR A 1 115 ? 22.898 -17.649 1.852 1.00 51.75 115 THR A O 1
ATOM 888 N N . GLY A 1 116 ? 21.915 -18.858 0.239 1.00 41.44 116 GLY A N 1
ATOM 889 C CA . GLY A 1 116 ? 22.916 -18.606 -0.794 1.00 41.44 116 GLY A CA 1
ATOM 890 C C . GLY A 1 116 ? 22.585 -17.308 -1.547 1.00 41.44 116 GLY A C 1
ATOM 891 O O . GLY A 1 116 ? 21.416 -16.923 -1.607 1.00 41.44 116 GLY A O 1
ATOM 892 N N . PRO A 1 117 ? 23.572 -16.605 -2.134 1.00 49.03 117 PRO A N 1
ATOM 893 C CA . PRO A 1 117 ? 23.309 -15.431 -2.959 1.00 49.03 117 PRO A CA 1
ATOM 894 C C . PRO A 1 117 ? 22.573 -15.877 -4.228 1.00 49.03 117 PRO A C 1
ATOM 896 O O . PRO A 1 117 ? 23.184 -16.337 -5.195 1.00 49.03 117 PRO A O 1
ATOM 899 N N . ALA A 1 118 ? 21.243 -15.789 -4.196 1.00 50.94 118 ALA A N 1
ATOM 900 C CA . ALA A 1 118 ? 20.373 -16.177 -5.291 1.00 50.94 118 ALA A CA 1
ATOM 901 C C . ALA A 1 118 ? 20.662 -15.301 -6.518 1.00 50.94 118 ALA A C 1
ATOM 903 O O . ALA A 1 118 ? 20.205 -14.168 -6.643 1.00 50.94 118 ALA A O 1
ATOM 904 N N . THR A 1 119 ? 21.430 -15.851 -7.453 1.00 51.78 119 THR A N 1
ATOM 905 C CA . THR A 1 119 ? 21.556 -15.347 -8.819 1.00 51.78 119 THR A CA 1
ATOM 906 C C . THR A 1 119 ? 20.323 -15.788 -9.601 1.00 51.78 119 THR A C 1
ATOM 908 O O . THR A 1 119 ? 20.391 -16.667 -10.450 1.00 51.78 119 THR A O 1
ATOM 911 N N . VAL A 1 120 ? 19.170 -15.182 -9.301 1.00 51.19 120 VAL A N 1
ATOM 912 C CA . VAL A 1 120 ? 17.996 -15.196 -10.184 1.00 51.19 120 VAL A CA 1
ATOM 913 C C . VAL A 1 120 ? 17.329 -13.821 -10.124 1.00 51.19 120 VAL A C 1
ATOM 915 O O . VAL A 1 120 ? 16.615 -13.484 -9.187 1.00 51.19 120 VAL A O 1
ATOM 918 N N . SER A 1 121 ? 17.596 -13.017 -11.154 1.00 68.81 121 SER A N 1
ATOM 919 C CA . SER A 1 121 ? 17.110 -11.646 -11.371 1.00 68.81 121 SER A CA 1
ATOM 920 C C . SER A 1 121 ? 15.654 -11.584 -11.856 1.00 68.81 121 SER A C 1
ATOM 922 O O . SER A 1 121 ? 15.340 -10.854 -12.798 1.00 68.81 121 SER A O 1
ATOM 924 N N . THR A 1 122 ? 14.761 -12.386 -11.280 1.00 84.25 122 THR A N 1
ATOM 925 C CA . THR A 1 122 ? 13.338 -12.360 -11.637 1.00 84.25 122 THR A CA 1
ATOM 926 C C . THR A 1 122 ? 12.558 -11.545 -10.612 1.00 84.25 122 THR A C 1
ATOM 928 O O . THR A 1 122 ? 12.736 -11.777 -9.417 1.00 84.25 122 THR A O 1
ATOM 931 N N . PRO A 1 123 ? 11.681 -10.622 -11.044 1.00 89.31 123 PRO A N 1
ATOM 932 C CA . PRO A 1 123 ? 10.766 -9.946 -10.133 1.00 89.31 123 PRO A CA 1
ATOM 933 C C . PRO A 1 123 ? 9.892 -10.954 -9.374 1.00 89.31 123 PRO A C 1
ATOM 935 O O . PRO A 1 123 ? 9.602 -12.036 -9.891 1.00 89.31 123 PRO A O 1
ATOM 938 N N . VAL A 1 124 ? 9.435 -10.574 -8.178 1.00 95.94 124 VAL A N 1
ATOM 939 C CA . VAL A 1 124 ? 8.477 -11.369 -7.394 1.00 95.94 124 VAL A CA 1
ATOM 940 C C . VAL A 1 124 ? 7.231 -11.679 -8.251 1.00 95.94 124 VAL A C 1
ATOM 942 O O . VAL A 1 124 ? 6.722 -10.773 -8.926 1.00 95.94 124 VAL A O 1
ATOM 945 N N . PRO A 1 125 ? 6.739 -12.935 -8.281 1.00 96.50 125 PRO A N 1
ATOM 946 C CA . PRO A 1 125 ? 5.576 -13.304 -9.086 1.00 96.50 125 PRO A CA 1
ATOM 947 C C . PRO A 1 125 ? 4.295 -12.571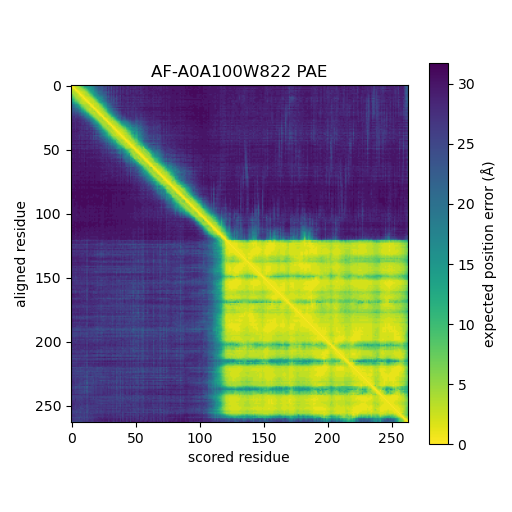 -8.674 1.00 96.50 125 PRO A C 1
ATOM 949 O O . PRO A 1 125 ? 4.113 -12.200 -7.519 1.00 96.50 125 PRO A O 1
ATOM 952 N N . VAL A 1 126 ? 3.372 -12.405 -9.622 1.00 96.94 126 VAL A N 1
ATOM 953 C CA . VAL A 1 126 ? 2.023 -11.890 -9.343 1.00 96.94 126 VAL A CA 1
ATOM 954 C C . VAL A 1 126 ? 1.268 -12.867 -8.437 1.00 96.94 126 VAL A C 1
ATOM 956 O O . VAL A 1 126 ? 1.314 -14.074 -8.655 1.00 96.94 126 VAL A O 1
ATOM 959 N N . GLY A 1 127 ? 0.562 -12.338 -7.439 1.00 96.75 127 GLY A N 1
ATOM 960 C CA . GLY A 1 127 ? -0.168 -13.092 -6.418 1.00 96.75 127 GLY A CA 1
ATOM 961 C C . GLY A 1 127 ? 0.659 -13.436 -5.178 1.00 96.75 127 GLY A C 1
ATOM 962 O O . GLY A 1 127 ? 0.075 -13.731 -4.138 1.00 96.75 127 GLY A O 1
ATOM 963 N N . GLU A 1 128 ? 1.989 -13.350 -5.253 1.00 97.62 128 GLU A N 1
ATOM 964 C CA . GLU A 1 128 ? 2.863 -13.591 -4.105 1.00 97.62 128 GLU A CA 1
ATOM 965 C C . GLU A 1 128 ? 2.901 -12.396 -3.153 1.00 97.62 128 GLU A C 1
ATOM 967 O O . GLU A 1 128 ? 2.675 -11.239 -3.534 1.00 97.62 128 GLU A O 1
ATOM 972 N N . CYS A 1 129 ? 3.229 -12.690 -1.898 1.00 97.44 129 CYS A N 1
ATOM 973 C CA . CYS A 1 129 ? 3.509 -11.668 -0.908 1.00 97.44 129 CYS A CA 1
ATOM 974 C C . CYS A 1 129 ? 4.997 -11.319 -0.898 1.00 97.44 129 CYS A C 1
ATOM 976 O O . CYS A 1 129 ? 5.861 -12.188 -0.983 1.00 97.44 129 CYS A O 1
ATOM 978 N N . ALA A 1 130 ? 5.293 -10.031 -0.771 1.00 96.88 130 ALA A N 1
ATOM 979 C CA . ALA A 1 130 ? 6.636 -9.496 -0.682 1.00 96.88 130 ALA A CA 1
ATOM 980 C C . ALA A 1 130 ? 6.808 -8.662 0.591 1.00 96.88 130 ALA A C 1
ATOM 982 O O . ALA A 1 130 ? 5.925 -7.884 0.963 1.00 96.88 130 ALA A O 1
ATOM 983 N N . ALA A 1 131 ? 7.955 -8.810 1.244 1.00 95.50 131 ALA A N 1
ATOM 984 C CA . ALA A 1 131 ? 8.459 -7.846 2.211 1.00 95.50 131 ALA A CA 1
ATOM 985 C C . ALA A 1 131 ? 9.379 -6.856 1.486 1.00 95.50 131 ALA A C 1
ATOM 987 O O . ALA A 1 131 ? 10.109 -7.243 0.571 1.00 95.50 131 ALA A O 1
ATOM 988 N N . LEU A 1 132 ? 9.330 -5.588 1.892 1.00 94.31 132 LEU A N 1
ATOM 989 C CA . LEU A 1 132 ? 10.261 -4.568 1.418 1.00 94.31 132 LEU A CA 1
ATOM 990 C C . LEU A 1 132 ? 11.402 -4.411 2.422 1.00 94.31 132 LEU A C 1
ATOM 992 O O . LEU A 1 132 ? 11.171 -4.329 3.630 1.00 94.31 132 LEU A O 1
ATOM 996 N N . HIS A 1 133 ? 12.620 -4.352 1.902 1.00 93.62 133 HIS A N 1
ATOM 997 C CA . HIS A 1 133 ? 13.845 -4.053 2.633 1.00 93.62 133 HIS A CA 1
ATOM 998 C C . HIS A 1 133 ? 14.449 -2.750 2.114 1.00 93.62 133 HIS A C 1
ATOM 1000 O O . HIS A 1 133 ? 14.190 -2.378 0.974 1.00 93.62 133 HIS A O 1
ATOM 1006 N N . GLY A 1 134 ? 15.254 -2.082 2.938 1.00 91.62 134 GLY A N 1
ATOM 1007 C CA . GLY A 1 134 ? 15.757 -0.735 2.659 1.00 91.62 134 GLY A CA 1
ATOM 1008 C C . GLY A 1 134 ? 14.794 0.356 3.133 1.00 91.62 134 GLY A C 1
ATOM 1009 O O . GLY A 1 134 ? 13.702 0.076 3.636 1.00 91.62 134 GLY A O 1
ATOM 1010 N N . ASP A 1 135 ? 15.213 1.612 3.000 1.00 87.94 135 ASP A N 1
ATOM 1011 C CA . ASP A 1 135 ? 14.440 2.790 3.420 1.00 87.94 135 ASP A CA 1
ATOM 1012 C C . ASP A 1 135 ? 14.003 3.681 2.246 1.00 87.94 135 ASP A C 1
ATOM 1014 O O . ASP A 1 135 ? 13.228 4.623 2.427 1.00 87.94 135 ASP A O 1
ATOM 1018 N N . GLY A 1 136 ? 14.462 3.357 1.037 1.00 86.50 136 GLY A N 1
ATOM 1019 C CA . GLY A 1 136 ? 14.241 4.104 -0.191 1.00 86.50 136 GLY A CA 1
ATOM 1020 C C . GLY A 1 136 ? 14.989 5.433 -0.255 1.00 86.50 136 GLY A C 1
ATOM 1021 O O . GLY A 1 136 ? 14.788 6.170 -1.213 1.00 86.50 136 GLY A O 1
ATOM 1022 N N . HIS A 1 137 ? 15.824 5.773 0.728 1.00 85.62 137 HIS A N 1
ATOM 1023 C CA . HIS A 1 137 ? 16.586 7.018 0.754 1.00 85.62 137 HIS A CA 1
ATOM 1024 C C . HIS A 1 137 ? 18.081 6.768 0.580 1.00 85.62 137 HIS A C 1
ATOM 1026 O O . HIS A 1 137 ? 18.643 7.137 -0.452 1.00 85.62 137 HIS A O 1
ATOM 1032 N N . ASP A 1 138 ? 18.691 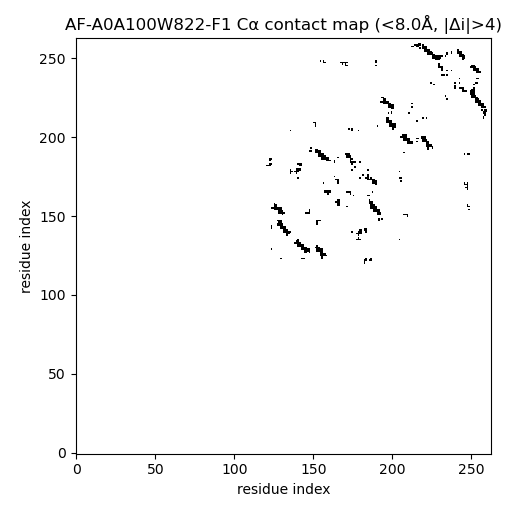6.133 1.579 1.00 87.69 138 ASP A N 1
ATOM 1033 C CA . ASP A 1 138 ? 20.103 5.757 1.571 1.00 87.69 138 ASP A CA 1
ATOM 1034 C C . ASP A 1 138 ? 20.277 4.342 1.004 1.00 87.69 138 ASP A C 1
ATOM 1036 O O . ASP A 1 138 ? 21.301 4.041 0.387 1.00 87.69 138 ASP A O 1
ATOM 1040 N N . ASP A 1 139 ? 19.254 3.495 1.169 1.00 90.38 139 ASP A N 1
ATOM 1041 C CA . ASP A 1 139 ? 19.195 2.141 0.629 1.00 90.38 139 ASP A CA 1
ATOM 1042 C C . ASP A 1 139 ? 17.942 1.957 -0.232 1.00 90.38 139 ASP A C 1
ATOM 1044 O O . ASP A 1 139 ? 16.812 2.127 0.235 1.00 90.38 139 ASP A O 1
ATOM 1048 N N . ALA A 1 140 ? 18.138 1.613 -1.505 1.00 93.50 140 ALA A N 1
ATOM 1049 C CA . ALA A 1 140 ? 17.036 1.422 -2.437 1.00 93.50 140 ALA A CA 1
ATOM 1050 C C . ALA A 1 140 ? 16.148 0.258 -1.984 1.00 93.50 140 ALA A C 1
ATOM 1052 O O . ALA A 1 140 ? 16.634 -0.794 -1.569 1.00 93.50 140 ALA A O 1
ATOM 1053 N N . LEU A 1 141 ? 14.832 0.426 -2.107 1.00 94.56 141 LEU A N 1
ATOM 1054 C CA . LEU A 1 141 ? 13.895 -0.619 -1.724 1.00 94.56 141 LEU A CA 1
ATOM 1055 C C . LEU A 1 141 ? 14.097 -1.876 -2.563 1.00 94.56 141 LEU A C 1
ATOM 1057 O O . LEU A 1 141 ? 14.062 -1.816 -3.794 1.00 94.56 141 LEU A O 1
ATOM 1061 N N . SER A 1 142 ? 14.219 -3.010 -1.884 1.00 95.50 142 SER A N 1
ATOM 1062 C CA . SER A 1 142 ? 14.258 -4.332 -2.502 1.00 95.50 142 SER A CA 1
ATOM 1063 C C . SER A 1 142 ? 13.117 -5.204 -1.988 1.00 95.50 142 SER A C 1
ATOM 1065 O O . SER A 1 142 ? 12.830 -5.251 -0.791 1.00 95.50 142 SER A O 1
ATOM 1067 N N . ALA A 1 143 ? 12.431 -5.880 -2.906 1.00 96.00 143 ALA A N 1
ATOM 1068 C CA . ALA A 1 143 ? 11.344 -6.798 -2.600 1.00 96.00 143 ALA A CA 1
ATOM 1069 C C . ALA A 1 143 ? 11.853 -8.241 -2.519 1.00 96.00 143 ALA A C 1
ATOM 1071 O O . ALA A 1 143 ? 12.470 -8.749 -3.457 1.00 96.00 143 ALA A O 1
ATOM 1072 N N . ALA A 1 144 ? 11.521 -8.929 -1.429 1.00 95.44 144 ALA A N 1
ATOM 1073 C CA . ALA A 1 144 ? 11.774 -10.357 -1.255 1.00 95.44 144 ALA A CA 1
ATOM 1074 C C . ALA A 1 144 ? 10.464 -11.101 -0.985 1.00 95.44 144 ALA A C 1
ATOM 1076 O O . ALA A 1 144 ? 9.592 -10.584 -0.287 1.00 95.44 144 ALA A O 1
ATOM 1077 N N . VAL A 1 145 ? 10.329 -12.321 -1.516 1.00 96.06 145 VAL A N 1
ATOM 1078 C CA . VAL A 1 145 ? 9.166 -13.184 -1.244 1.00 96.06 145 VAL A CA 1
ATOM 1079 C C . VAL A 1 145 ? 9.028 -13.402 0.264 1.00 96.06 145 VAL A C 1
ATOM 1081 O O . VAL A 1 145 ? 10.002 -13.706 0.951 1.00 96.06 145 VAL A O 1
ATOM 1084 N N . ALA A 1 146 ? 7.808 -13.266 0.771 1.00 96.00 146 ALA A N 1
ATOM 1085 C CA . ALA A 1 146 ? 7.462 -13.411 2.176 1.00 96.00 146 ALA A CA 1
ATOM 1086 C C . ALA A 1 146 ? 6.119 -14.135 2.330 1.00 96.00 146 ALA A C 1
ATOM 1088 O O . ALA A 1 146 ? 5.335 -14.242 1.387 1.00 96.00 146 ALA A O 1
ATOM 1089 N N . ARG A 1 147 ? 5.814 -14.607 3.542 1.00 94.44 147 ARG A N 1
ATOM 1090 C CA . ARG A 1 147 ? 4.481 -15.142 3.839 1.00 94.44 147 ARG A CA 1
ATOM 1091 C C . ARG A 1 147 ? 3.483 -14.004 4.009 1.00 94.44 147 ARG A C 1
ATOM 1093 O O . ARG A 1 147 ? 3.746 -13.019 4.696 1.00 94.44 147 ARG A O 1
ATOM 1100 N N . CYS A 1 148 ? 2.306 -14.163 3.417 1.00 92.31 148 CYS A N 1
ATOM 1101 C CA . CYS A 1 148 ? 1.211 -13.228 3.624 1.00 92.31 148 CYS A CA 1
ATOM 1102 C C . CYS A 1 148 ? 0.786 -13.223 5.100 1.00 92.31 148 CYS A C 1
ATOM 1104 O O . CYS A 1 148 ? 0.484 -14.275 5.657 1.00 92.31 148 CYS A O 1
ATOM 1106 N N . GLY A 1 149 ? 0.730 -12.038 5.714 1.00 84.50 149 GLY A N 1
ATOM 1107 C CA . GLY A 1 149 ? 0.320 -11.873 7.115 1.00 84.50 149 GLY A CA 1
ATOM 1108 C C . GLY A 1 149 ? 1.465 -11.827 8.131 1.00 84.50 149 GLY A C 1
ATOM 1109 O O . GLY A 1 149 ? 1.202 -11.565 9.300 1.00 84.50 149 GLY A O 1
ATOM 1110 N N . ASP A 1 150 ? 2.718 -11.992 7.703 1.00 83.50 150 ASP A N 1
ATOM 1111 C CA . ASP A 1 150 ? 3.878 -11.779 8.571 1.00 83.50 150 ASP A CA 1
ATOM 1112 C C . ASP A 1 150 ? 4.310 -10.306 8.515 1.00 83.50 150 ASP A C 1
ATOM 1114 O O . ASP A 1 150 ? 4.917 -9.855 7.548 1.00 83.50 150 ASP A O 1
ATOM 1118 N N . GLY A 1 151 ? 3.992 -9.532 9.557 1.00 86.19 151 GLY A N 1
ATOM 1119 C CA . GLY A 1 151 ? 4.364 -8.115 9.642 1.00 86.19 151 GLY A CA 1
ATOM 1120 C C . GLY A 1 151 ? 3.825 -7.258 8.486 1.00 86.19 151 GLY A C 1
ATOM 1121 O O . GLY A 1 151 ? 2.722 -7.476 7.981 1.00 86.19 151 GLY A O 1
ATOM 1122 N N . MET A 1 152 ? 4.593 -6.245 8.078 1.00 92.56 152 MET A N 1
ATOM 1123 C CA . MET A 1 152 ? 4.242 -5.402 6.935 1.00 92.56 152 MET A CA 1
ATOM 1124 C C . MET A 1 152 ? 4.696 -6.057 5.624 1.00 92.56 152 MET A C 1
ATOM 1126 O O . MET A 1 152 ? 5.879 -6.049 5.294 1.00 92.56 152 MET A O 1
ATOM 1130 N N . THR A 1 153 ? 3.742 -6.594 4.864 1.00 95.94 153 THR A N 1
ATOM 1131 C CA . THR A 1 153 ? 3.970 -7.175 3.529 1.00 95.94 153 THR A CA 1
ATOM 1132 C C . THR A 1 153 ? 3.076 -6.519 2.484 1.00 95.94 153 THR A C 1
ATOM 1134 O O . THR A 1 153 ? 2.169 -5.749 2.803 1.00 95.94 153 THR A O 1
ATOM 1137 N N . TYR A 1 154 ? 3.320 -6.845 1.221 1.00 96.75 154 TYR A N 1
ATOM 1138 C CA . TYR A 1 154 ? 2.565 -6.390 0.063 1.00 96.75 154 TYR A CA 1
ATOM 1139 C C . TYR A 1 154 ? 2.198 -7.586 -0.813 1.00 96.75 154 TYR A C 1
ATOM 1141 O O . TYR A 1 154 ? 3.021 -8.471 -0.994 1.00 96.75 154 TYR A O 1
ATOM 1149 N N . THR A 1 155 ? 0.991 -7.625 -1.373 1.00 97.62 155 THR A N 1
ATOM 1150 C CA . THR A 1 155 ? 0.640 -8.576 -2.439 1.00 97.62 155 THR A CA 1
ATOM 1151 C C . THR A 1 155 ? 1.016 -7.968 -3.787 1.00 97.62 155 THR A C 1
ATOM 1153 O O . THR A 1 155 ? 0.632 -6.830 -4.073 1.00 97.62 155 THR A O 1
ATOM 1156 N N . VAL A 1 156 ? 1.731 -8.711 -4.632 1.00 97.69 156 VAL A N 1
ATOM 1157 C CA . VAL A 1 156 ? 2.033 -8.283 -6.005 1.00 97.69 156 VAL A CA 1
ATOM 1158 C C . VAL A 1 156 ? 0.783 -8.455 -6.866 1.00 97.69 156 VAL A C 1
ATOM 1160 O O . VAL A 1 156 ? 0.388 -9.568 -7.194 1.00 97.69 156 VAL A O 1
ATOM 1163 N N . ALA A 1 157 ? 0.152 -7.350 -7.242 1.00 97.56 157 ALA A N 1
ATOM 1164 C CA . ALA A 1 157 ? -1.059 -7.334 -8.056 1.00 97.56 157 ALA A CA 1
ATOM 1165 C C . ALA A 1 157 ? -0.770 -7.535 -9.550 1.00 97.56 157 ALA A C 1
ATOM 1167 O O . ALA A 1 157 ? -1.541 -8.170 -10.265 1.00 97.56 157 ALA A O 1
ATOM 1168 N N . ALA A 1 158 ? 0.340 -6.971 -10.027 1.00 97.56 158 ALA A N 1
ATOM 1169 C CA . ALA A 1 158 ? 0.767 -7.031 -11.418 1.00 97.56 158 ALA A CA 1
ATOM 1170 C C . ALA A 1 158 ? 2.251 -6.662 -11.547 1.00 97.56 158 ALA A C 1
ATOM 1172 O O . ALA A 1 158 ? 2.882 -6.196 -10.595 1.00 97.56 158 ALA A O 1
ATOM 1173 N N . HIS A 1 159 ? 2.793 -6.819 -12.752 1.00 96.44 159 HIS A N 1
ATOM 1174 C CA . HIS A 1 159 ? 4.028 -6.148 -13.152 1.00 96.44 159 HIS A CA 1
ATOM 1175 C C . HIS A 1 159 ? 3.699 -4.885 -13.946 1.00 96.44 159 HIS A C 1
ATOM 1177 O O . HIS A 1 159 ? 2.656 -4.816 -14.602 1.00 96.44 159 HIS A O 1
ATOM 1183 N N . THR A 1 160 ? 4.578 -3.890 -13.875 1.00 96.12 160 THR A N 1
ATOM 1184 C CA . THR A 1 160 ? 4.419 -2.650 -14.634 1.00 96.12 160 THR A CA 1
ATOM 1185 C C . THR A 1 160 ? 4.595 -2.878 -16.136 1.00 96.12 160 THR A C 1
ATOM 1187 O O . THR A 1 160 ? 5.232 -3.841 -16.581 1.00 96.12 160 THR A O 1
ATOM 1190 N N . ASP A 1 161 ? 4.030 -1.973 -16.933 1.00 94.06 161 ASP A N 1
ATOM 1191 C CA . ASP A 1 161 ? 4.325 -1.890 -18.360 1.00 94.06 161 ASP A CA 1
ATOM 1192 C C . ASP A 1 161 ? 5.747 -1.347 -18.623 1.00 94.06 161 ASP A C 1
ATOM 1194 O O . ASP A 1 161 ? 6.514 -1.022 -17.715 1.00 94.06 161 ASP A O 1
ATOM 1198 N N . VAL A 1 162 ? 6.117 -1.232 -19.901 1.00 89.81 162 VAL A N 1
ATOM 1199 C CA . VAL A 1 162 ? 7.430 -0.699 -20.310 1.00 89.81 162 VAL A CA 1
ATOM 1200 C C . VAL A 1 162 ? 7.663 0.759 -19.897 1.00 89.81 162 VAL A C 1
ATOM 1202 O O . VAL A 1 162 ? 8.808 1.203 -19.881 1.00 89.81 162 VAL A O 1
ATOM 1205 N N . ALA A 1 163 ? 6.599 1.501 -19.587 1.00 90.19 163 ALA A N 1
ATOM 1206 C CA . ALA A 1 163 ? 6.650 2.879 -19.117 1.00 90.19 163 ALA A CA 1
ATOM 1207 C C . ALA A 1 163 ? 6.624 2.978 -17.579 1.00 90.19 163 ALA A C 1
ATOM 1209 O O . ALA A 1 163 ? 6.663 4.086 -17.048 1.00 90.19 163 ALA A O 1
ATOM 1210 N N . GLY A 1 164 ? 6.594 1.847 -16.863 1.00 91.19 164 GLY A N 1
ATOM 1211 C CA . GLY A 1 164 ? 6.573 1.805 -15.402 1.00 91.19 164 GLY A CA 1
ATOM 1212 C C . GLY A 1 164 ? 5.185 1.999 -14.786 1.00 91.19 164 GLY A C 1
ATOM 1213 O O . GLY A 1 164 ? 5.090 2.208 -13.580 1.00 91.19 164 GLY A O 1
ATOM 1214 N N . ASN A 1 165 ? 4.107 1.919 -15.572 1.00 93.81 165 ASN A N 1
ATOM 1215 C CA . ASN A 1 165 ? 2.744 2.096 -15.067 1.00 93.81 165 ASN A CA 1
ATOM 1216 C C . ASN A 1 165 ? 2.116 0.768 -14.646 1.00 93.81 165 ASN A C 1
ATOM 1218 O O . ASN A 1 165 ? 2.330 -0.263 -15.289 1.00 93.81 165 ASN A O 1
ATOM 1222 N N . CYS A 1 166 ? 1.263 0.808 -13.620 1.00 95.38 166 CYS A N 1
ATOM 1223 C CA . CYS A 1 166 ? 0.398 -0.324 -13.311 1.00 95.38 166 CYS A CA 1
ATOM 1224 C C . CYS A 1 166 ? -0.747 -0.464 -14.311 1.00 95.38 166 CYS A C 1
ATOM 1226 O O . CYS A 1 166 ? -1.352 0.544 -14.691 1.00 95.38 166 CYS A O 1
ATOM 1228 N N . PRO A 1 167 ? -1.103 -1.703 -14.695 1.00 94.75 167 PRO A N 1
ATOM 1229 C CA . PRO A 1 167 ? -2.314 -1.937 -15.463 1.00 94.75 167 PRO A CA 1
ATOM 1230 C C . PRO A 1 167 ? -3.553 -1.529 -14.655 1.00 94.75 167 PRO A C 1
ATOM 1232 O O . PRO A 1 167 ? -3.539 -1.494 -13.425 1.00 94.75 167 PRO A O 1
ATOM 1235 N N . SER A 1 168 ? -4.647 -1.233 -15.358 1.00 91.56 168 SER A N 1
ATOM 1236 C CA . SER A 1 168 ? -5.935 -0.971 -14.712 1.00 91.56 168 SER A CA 1
ATOM 1237 C C . SER A 1 168 ? -6.425 -2.222 -13.963 1.00 91.56 168 SER A C 1
ATOM 1239 O O . SER A 1 168 ? -6.357 -3.313 -14.534 1.00 91.56 168 SER A O 1
ATOM 1241 N N . PRO A 1 169 ? -6.963 -2.092 -12.736 1.00 88.69 169 PRO A N 1
ATOM 1242 C CA . PRO A 1 169 ? -7.171 -0.850 -11.991 1.00 88.69 169 PRO A CA 1
ATOM 1243 C C . PRO A 1 169 ? -5.868 -0.315 -11.373 1.00 88.69 169 PRO A C 1
ATOM 1245 O O . PRO A 1 169 ? -5.142 -1.031 -10.692 1.00 88.69 169 PRO A O 1
ATOM 1248 N N . ALA A 1 170 ? -5.600 0.978 -11.569 1.00 84.38 170 ALA A N 1
ATOM 1249 C CA . ALA A 1 170 ? -4.364 1.640 -11.137 1.00 84.38 170 ALA A CA 1
ATOM 1250 C C . ALA A 1 170 ? -4.371 2.032 -9.641 1.00 84.38 170 ALA A C 1
ATOM 1252 O O . ALA A 1 170 ? -3.970 3.136 -9.283 1.00 84.38 170 ALA A O 1
ATOM 1253 N N . ASP A 1 171 ? -4.896 1.160 -8.776 1.00 90.56 171 ASP A N 1
ATOM 1254 C CA . ASP A 1 171 ? -4.934 1.365 -7.320 1.00 90.56 171 ASP A CA 1
ATOM 1255 C C . ASP A 1 171 ? -3.802 0.658 -6.562 1.00 90.56 171 ASP A C 1
ATOM 1257 O O . ASP A 1 171 ? -3.659 0.864 -5.361 1.00 90.56 171 ASP A O 1
ATOM 1261 N N . ALA A 1 172 ? -2.965 -0.121 -7.249 1.00 90.62 172 ALA A N 1
ATOM 1262 C CA . ALA A 1 172 ? -1.720 -0.633 -6.689 1.00 90.62 172 ALA A CA 1
ATOM 1263 C C . ALA A 1 172 ? -0.624 0.448 -6.669 1.00 90.62 172 ALA A C 1
ATOM 1265 O O . ALA A 1 172 ? -0.547 1.298 -7.557 1.00 90.62 172 ALA A O 1
ATOM 1266 N N . THR A 1 173 ? 0.264 0.377 -5.680 1.00 92.38 173 THR A N 1
ATOM 1267 C CA . THR A 1 173 ? 1.421 1.268 -5.542 1.00 92.38 173 THR A CA 1
ATOM 1268 C C . THR A 1 173 ? 2.608 0.742 -6.352 1.00 92.38 173 THR A C 1
ATOM 1270 O O . THR A 1 173 ? 2.899 -0.454 -6.319 1.00 92.38 173 THR A O 1
ATOM 1273 N N . VAL A 1 174 ? 3.327 1.643 -7.027 1.00 92.44 174 VAL A N 1
ATOM 1274 C CA . VAL A 1 174 ? 4.651 1.389 -7.626 1.00 92.44 174 VAL A CA 1
ATOM 1275 C C . VAL A 1 174 ? 5.687 2.216 -6.881 1.00 92.44 174 VAL A C 1
ATOM 1277 O O . VAL A 1 174 ? 5.470 3.406 -6.651 1.00 92.44 174 VAL A O 1
ATOM 1280 N N . PHE A 1 175 ? 6.827 1.611 -6.552 1.00 90.50 175 PHE A N 1
ATOM 1281 C CA . PHE A 1 175 ? 7.979 2.325 -6.003 1.00 90.50 175 PHE A CA 1
ATOM 1282 C C . PHE A 1 175 ? 8.982 2.569 -7.123 1.00 90.50 175 PHE A C 1
ATOM 1284 O O . PHE A 1 175 ? 9.584 1.631 -7.622 1.00 90.50 175 PHE A O 1
ATOM 1291 N N . VAL A 1 176 ? 9.125 3.810 -7.574 1.00 89.56 176 VAL A N 1
ATOM 1292 C CA . VAL A 1 176 ? 9.953 4.128 -8.748 1.00 89.56 176 VAL A CA 1
ATOM 1293 C C . VAL A 1 176 ? 11.429 4.293 -8.387 1.00 89.56 176 VAL A C 1
ATOM 1295 O O . VAL A 1 176 ? 11.773 4.659 -7.262 1.00 89.56 176 VAL A O 1
ATOM 1298 N N . GLU A 1 177 ? 12.316 4.088 -9.360 1.00 88.31 177 GLU A N 1
ATOM 1299 C CA . GLU A 1 177 ? 13.727 4.470 -9.227 1.00 88.31 177 GLU A CA 1
ATOM 1300 C C . GLU A 1 177 ? 13.853 5.994 -8.959 1.00 88.31 177 GLU A C 1
ATOM 1302 O O . GLU A 1 177 ? 13.075 6.781 -9.511 1.00 88.31 177 GLU A O 1
ATOM 1307 N N . PRO A 1 178 ? 14.814 6.447 -8.127 1.00 89.88 178 PRO A N 1
ATOM 1308 C CA . PRO A 1 178 ? 15.862 5.666 -7.460 1.00 89.88 178 PRO A CA 1
ATOM 1309 C C . PRO A 1 178 ? 15.455 5.096 -6.088 1.00 89.88 178 PRO A C 1
ATOM 1311 O O . PRO A 1 178 ? 16.293 4.513 -5.410 1.00 89.88 178 PRO A O 1
ATOM 1314 N N . PHE A 1 179 ? 14.199 5.264 -5.661 1.00 91.06 179 PHE A N 1
ATOM 1315 C CA . PHE A 1 179 ? 13.739 4.833 -4.334 1.00 91.06 179 PHE A CA 1
ATOM 1316 C C . PHE A 1 179 ? 13.611 3.311 -4.218 1.00 91.06 179 PHE A C 1
ATOM 1318 O O . PHE A 1 179 ? 13.566 2.787 -3.113 1.00 91.06 179 PHE A O 1
ATOM 1325 N N . ALA A 1 180 ? 13.553 2.594 -5.338 1.00 94.00 180 ALA A N 1
ATOM 1326 C CA . ALA A 1 180 ? 13.526 1.140 -5.392 1.00 94.00 180 ALA A CA 1
ATOM 1327 C C . ALA A 1 180 ? 14.552 0.608 -6.389 1.00 94.00 180 ALA A C 1
ATOM 1329 O O . ALA A 1 180 ? 14.902 1.290 -7.355 1.00 94.00 180 ALA A O 1
ATOM 1330 N N . ASP A 1 181 ? 15.009 -0.624 -6.173 1.00 94.56 181 ASP A N 1
ATOM 1331 C CA . ASP A 1 181 ? 15.802 -1.334 -7.164 1.00 94.56 181 ASP A CA 1
ATOM 1332 C C . ASP A 1 181 ? 14.981 -1.609 -8.436 1.00 94.56 181 ASP A C 1
ATOM 1334 O O . ASP A 1 181 ? 13.747 -1.559 -8.455 1.00 94.56 181 ASP A O 1
ATOM 1338 N N . ARG A 1 182 ? 15.675 -1.934 -9.529 1.00 93.69 182 ARG A N 1
ATOM 1339 C CA . ARG A 1 182 ? 15.044 -2.150 -10.838 1.00 93.69 182 ARG A CA 1
ATOM 1340 C C . ARG A 1 182 ? 13.984 -3.259 -10.832 1.00 93.69 182 ARG A C 1
ATOM 1342 O O . ARG A 1 182 ? 13.061 -3.214 -11.641 1.00 93.69 182 ARG A O 1
ATOM 1349 N N . LEU A 1 183 ? 14.131 -4.300 -10.011 1.00 94.69 183 LEU A N 1
ATOM 1350 C CA . LEU A 1 183 ? 13.174 -5.412 -9.990 1.00 94.69 183 LEU A CA 1
ATOM 1351 C C . LEU A 1 183 ? 11.910 -5.014 -9.229 1.00 94.69 183 LEU A C 1
ATOM 1353 O O . LEU A 1 183 ? 10.805 -5.286 -9.692 1.00 94.69 183 LEU A O 1
ATOM 1357 N N . THR A 1 184 ? 12.083 -4.315 -8.116 1.00 95.69 184 THR A N 1
ATOM 1358 C CA . THR A 1 184 ? 11.033 -3.798 -7.240 1.00 95.69 184 THR A CA 1
ATOM 1359 C C . THR A 1 184 ? 10.254 -2.677 -7.916 1.00 95.69 184 THR A C 1
ATOM 1361 O O . THR A 1 184 ? 9.026 -2.657 -7.845 1.00 95.69 184 THR A O 1
ATOM 1364 N N . ALA A 1 185 ? 10.931 -1.823 -8.688 1.00 95.06 185 ALA A N 1
ATOM 1365 C CA . ALA A 1 185 ? 10.304 -0.775 -9.491 1.00 95.06 185 ALA A CA 1
ATOM 1366 C C . ALA A 1 185 ? 9.402 -1.292 -10.619 1.00 95.06 185 ALA A C 1
ATOM 1368 O O . ALA A 1 185 ? 8.675 -0.523 -11.249 1.00 95.06 185 ALA A O 1
ATOM 1369 N N . ARG A 1 186 ? 9.414 -2.606 -10.867 1.00 95.69 186 ARG A N 1
ATOM 1370 C CA . ARG A 1 186 ? 8.535 -3.267 -11.835 1.00 95.69 186 ARG A CA 1
ATOM 1371 C C . ARG A 1 186 ? 7.319 -3.931 -11.203 1.00 95.69 186 ARG A C 1
ATOM 1373 O O . ARG A 1 186 ? 6.573 -4.603 -11.913 1.00 95.69 186 ARG A O 1
ATOM 1380 N N . LEU A 1 187 ? 7.112 -3.770 -9.899 1.00 96.88 187 LEU A N 1
ATOM 1381 C CA . LEU A 1 187 ? 6.021 -4.404 -9.169 1.00 96.88 187 LEU A CA 1
ATOM 1382 C C . LEU A 1 187 ? 4.908 -3.398 -8.864 1.00 96.88 187 LEU A C 1
ATOM 1384 O O . LEU A 1 187 ? 5.147 -2.318 -8.328 1.00 96.88 187 LEU A O 1
ATOM 1388 N N . CYS A 1 188 ? 3.679 -3.810 -9.154 1.00 97.25 188 CYS A N 1
ATOM 1389 C CA . CYS A 1 188 ? 2.460 -3.162 -8.696 1.00 97.25 188 CYS A CA 1
ATOM 1390 C C . CYS A 1 188 ? 1.995 -3.862 -7.431 1.00 97.25 188 CYS A C 1
ATOM 1392 O O . CYS A 1 188 ? 1.628 -5.035 -7.478 1.00 97.25 188 CYS A O 1
ATOM 1394 N N . MET A 1 189 ? 2.024 -3.165 -6.304 1.00 96.81 189 MET A N 1
ATOM 1395 C CA . MET A 1 189 ? 1.858 -3.771 -4.991 1.00 96.81 189 MET A CA 1
ATOM 1396 C C . MET A 1 189 ? 0.676 -3.186 -4.222 1.00 96.81 189 MET A C 1
ATOM 1398 O O . MET A 1 189 ? 0.505 -1.973 -4.133 1.00 96.81 189 MET A O 1
ATOM 1402 N N . VAL A 1 190 ? -0.117 -4.066 -3.615 1.00 96.81 190 VAL A N 1
ATOM 1403 C CA . VAL A 1 190 ? -1.194 -3.710 -2.685 1.00 96.81 190 VAL A CA 1
ATOM 1404 C C . VAL A 1 190 ? -0.736 -4.061 -1.271 1.00 96.81 190 VAL A C 1
ATOM 1406 O O . VAL A 1 190 ? -0.338 -5.204 -1.041 1.00 96.81 190 VAL A O 1
ATOM 1409 N N . PRO A 1 191 ? -0.762 -3.130 -0.303 1.00 96.44 191 PRO A N 1
ATOM 1410 C CA . PRO A 1 191 ? -0.313 -3.425 1.051 1.00 96.44 191 PRO A CA 1
ATOM 1411 C C . PRO A 1 191 ? -1.190 -4.496 1.718 1.00 96.44 191 PRO A C 1
ATOM 1413 O O . PRO A 1 191 ? -2.400 -4.562 1.503 1.00 96.44 191 PRO A O 1
ATOM 1416 N N . ASN A 1 192 ? -0.576 -5.323 2.564 1.00 96.50 192 ASN A N 1
ATOM 1417 C CA . ASN A 1 192 ? -1.237 -6.314 3.413 1.00 96.50 192 ASN A CA 1
ATOM 1418 C C . ASN A 1 192 ? -1.335 -5.788 4.849 1.00 96.50 192 ASN A C 1
ATOM 1420 O O . ASN A 1 192 ? -0.745 -6.343 5.774 1.00 96.50 192 ASN A O 1
ATOM 1424 N N . LEU A 1 193 ? -2.092 -4.711 5.041 1.00 95.94 193 LEU A N 1
ATOM 1425 C CA . LEU A 1 193 ? -2.318 -4.134 6.365 1.00 95.94 193 LEU A CA 1
ATOM 1426 C C . LEU A 1 193 ? -3.156 -5.093 7.229 1.00 95.94 193 LEU A C 1
ATOM 1428 O O . LEU A 1 193 ? -4.035 -5.802 6.720 1.00 95.94 193 LEU A O 1
ATOM 1432 N N . MET A 1 194 ? -2.871 -5.141 8.528 1.00 95.19 194 MET A N 1
ATOM 1433 C CA . MET A 1 194 ? -3.540 -6.019 9.486 1.00 95.19 194 MET A CA 1
ATOM 1434 C C . MET A 1 194 ? -4.461 -5.240 10.417 1.00 95.19 194 MET A C 1
ATOM 1436 O O . MET A 1 194 ? -4.117 -4.156 10.888 1.00 95.19 194 MET A O 1
ATOM 1440 N N . THR A 1 195 ? -5.607 -5.840 10.726 1.00 95.81 195 THR A N 1
ATOM 1441 C CA . THR A 1 195 ? -6.579 -5.306 11.680 1.00 95.81 195 THR A CA 1
ATOM 1442 C C . THR A 1 195 ? -5.954 -5.068 13.055 1.00 95.81 195 THR A C 1
ATOM 1444 O O . THR A 1 195 ? -5.150 -5.859 13.549 1.00 95.81 195 THR A O 1
ATOM 1447 N N . GLY A 1 196 ? -6.325 -3.954 13.679 1.00 94.25 196 GLY A N 1
ATOM 1448 C CA . GLY A 1 196 ? -5.849 -3.508 14.984 1.00 94.25 196 GLY A CA 1
ATOM 1449 C C . GLY A 1 196 ? -4.474 -2.837 14.969 1.00 94.25 196 GLY A C 1
ATOM 1450 O O . GLY A 1 196 ? -4.094 -2.265 15.991 1.00 94.25 196 GLY A O 1
ATOM 1451 N N . GLN A 1 197 ? -3.746 -2.871 13.847 1.00 95.31 197 GLN A N 1
ATOM 1452 C CA . GLN A 1 197 ? -2.404 -2.299 13.728 1.00 95.31 197 GLN A CA 1
ATOM 1453 C C . GLN A 1 197 ? -2.431 -0.849 13.242 1.00 95.31 197 GLN A C 1
ATOM 1455 O O . GLN A 1 197 ? -3.352 -0.428 12.537 1.00 95.31 197 GLN A O 1
ATOM 1460 N N . CYS A 1 198 ? -1.390 -0.099 13.612 1.00 95.31 198 CYS A N 1
ATOM 1461 C CA . CYS A 1 198 ? -1.168 1.265 13.155 1.00 95.31 198 CYS A CA 1
ATOM 1462 C C . CYS A 1 198 ? 0.003 1.342 12.182 1.00 95.31 198 CYS A C 1
ATOM 1464 O O . CYS A 1 198 ? 1.028 0.681 12.362 1.00 95.31 198 CYS A O 1
ATOM 1466 N N . TYR A 1 199 ? -0.154 2.185 11.169 1.00 94.75 199 TYR A N 1
ATOM 1467 C CA . TYR A 1 199 ? 0.819 2.373 10.108 1.00 94.75 199 TYR A CA 1
ATOM 1468 C C . TYR A 1 199 ? 1.046 3.859 9.867 1.00 94.75 199 TYR A C 1
ATOM 1470 O O . TYR A 1 199 ? 0.093 4.611 9.664 1.00 94.75 199 TYR A O 1
ATOM 1478 N N . ALA A 1 200 ? 2.308 4.275 9.874 1.00 92.50 200 ALA A N 1
ATOM 1479 C CA . ALA A 1 200 ? 2.718 5.592 9.417 1.00 92.50 200 ALA A CA 1
ATOM 1480 C C . ALA A 1 200 ? 2.976 5.541 7.909 1.00 92.50 200 ALA A C 1
ATOM 1482 O O . ALA A 1 200 ? 3.644 4.627 7.419 1.00 92.50 200 ALA A O 1
ATOM 1483 N N . PHE A 1 201 ? 2.458 6.526 7.181 1.00 89.69 201 PHE A N 1
ATOM 1484 C CA . PHE A 1 201 ? 2.761 6.685 5.764 1.00 89.69 201 PHE A CA 1
ATOM 1485 C C . PHE A 1 201 ? 4.082 7.445 5.588 1.00 89.69 201 PHE A C 1
ATOM 1487 O O . PHE A 1 201 ? 4.192 8.616 5.960 1.00 89.69 201 PHE A O 1
ATOM 1494 N N . GLY A 1 202 ? 5.094 6.773 5.041 1.00 82.62 202 GLY A N 1
ATOM 1495 C CA . GLY A 1 202 ? 6.400 7.352 4.751 1.00 82.62 202 GLY A CA 1
ATOM 1496 C C . GLY A 1 202 ? 6.345 8.233 3.507 1.00 82.62 202 GLY A C 1
ATOM 1497 O O . GLY A 1 202 ? 6.159 7.739 2.401 1.00 82.62 202 GLY A O 1
ATOM 1498 N N . ILE A 1 203 ? 6.526 9.543 3.666 1.00 78.25 203 ILE A N 1
ATOM 1499 C CA . ILE A 1 203 ? 6.721 10.483 2.552 1.00 78.25 203 ILE A CA 1
ATOM 1500 C C . ILE A 1 203 ? 8.234 10.716 2.398 1.00 78.25 203 ILE A C 1
ATOM 1502 O O . ILE A 1 203 ? 8.891 10.955 3.410 1.00 78.25 203 ILE A O 1
ATOM 1506 N N . PRO A 1 204 ? 8.808 10.687 1.178 1.00 74.25 204 PRO A N 1
ATOM 1507 C CA . PRO A 1 204 ? 8.141 10.599 -0.126 1.00 74.25 204 PRO A CA 1
ATOM 1508 C C . PRO A 1 204 ? 7.960 9.173 -0.662 1.00 74.25 204 PRO A C 1
ATOM 1510 O O . PRO A 1 204 ? 7.345 9.011 -1.710 1.00 74.25 204 PRO A O 1
ATOM 1513 N N . THR A 1 205 ? 8.499 8.159 0.015 1.00 79.12 205 THR A N 1
ATOM 1514 C CA . THR A 1 205 ? 8.617 6.796 -0.530 1.00 79.12 205 THR A CA 1
ATOM 1515 C C . THR A 1 205 ? 7.275 6.097 -0.747 1.00 79.12 205 THR A C 1
ATOM 1517 O O . THR A 1 205 ? 7.194 5.168 -1.540 1.00 79.12 205 THR A O 1
ATOM 1520 N N . GLY A 1 206 ? 6.209 6.538 -0.080 1.00 84.00 206 GLY A N 1
ATOM 1521 C CA . GLY A 1 206 ? 4.866 5.975 -0.197 1.00 84.00 206 GLY A CA 1
ATOM 1522 C C . GLY A 1 206 ? 4.694 4.620 0.495 1.00 84.00 206 GLY A C 1
ATOM 1523 O O . GLY A 1 206 ? 3.723 3.911 0.233 1.00 84.00 206 GLY A O 1
ATOM 1524 N N . ILE A 1 207 ? 5.642 4.237 1.354 1.00 89.31 207 ILE A N 1
ATOM 1525 C CA . ILE A 1 207 ? 5.634 2.966 2.090 1.00 89.31 207 ILE A CA 1
ATOM 1526 C C . ILE A 1 207 ? 4.806 3.126 3.365 1.00 89.31 207 ILE A C 1
ATOM 1528 O O . ILE A 1 207 ? 4.839 4.172 4.013 1.00 89.31 207 ILE A O 1
ATOM 1532 N N . TYR A 1 208 ? 4.111 2.068 3.772 1.00 92.38 208 TYR A N 1
ATOM 1533 C CA . TYR A 1 208 ? 3.542 1.991 5.112 1.00 92.38 208 TYR A CA 1
ATOM 1534 C C . TYR A 1 208 ? 4.541 1.320 6.047 1.00 92.38 208 TYR A C 1
ATOM 1536 O O . TYR A 1 208 ? 4.976 0.204 5.788 1.00 92.38 208 TYR A O 1
ATOM 1544 N N . ALA A 1 209 ? 4.869 1.976 7.154 1.00 90.50 209 ALA A N 1
ATOM 1545 C CA . ALA A 1 209 ? 5.663 1.388 8.224 1.00 90.50 209 ALA A CA 1
ATOM 1546 C C . ALA A 1 209 ? 4.766 1.133 9.435 1.00 90.50 209 ALA A C 1
ATOM 1548 O O . ALA A 1 209 ? 4.056 2.034 9.886 1.00 90.50 209 ALA A O 1
ATOM 1549 N N . GLN A 1 210 ? 4.788 -0.087 9.972 1.00 92.25 210 GLN A N 1
ATOM 1550 C CA . GLN A 1 210 ? 4.067 -0.392 11.205 1.00 92.25 210 GLN A CA 1
ATOM 1551 C C . GLN A 1 210 ? 4.657 0.426 12.364 1.00 92.25 210 GLN A C 1
ATOM 1553 O O . GLN A 1 210 ? 5.873 0.511 12.520 1.00 92.25 210 GLN A O 1
ATOM 1558 N N . THR A 1 211 ? 3.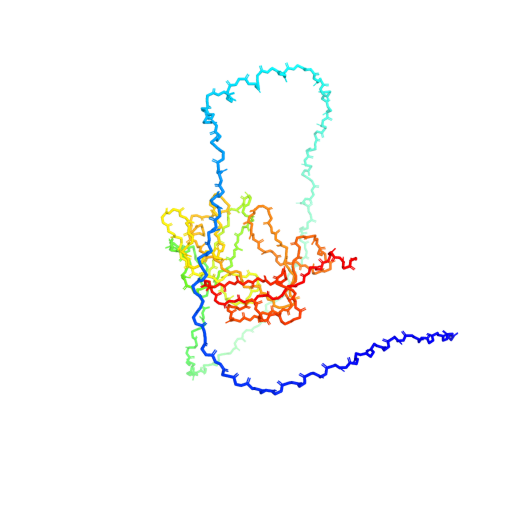797 1.033 13.177 1.00 92.50 211 THR A N 1
ATOM 1559 C CA . THR A 1 211 ? 4.194 1.916 14.282 1.00 92.50 211 THR A CA 1
ATOM 1560 C C . THR A 1 211 ? 3.271 1.723 15.490 1.00 92.50 211 THR A C 1
ATOM 1562 O O . THR A 1 211 ? 2.114 1.330 15.312 1.00 92.50 211 THR A O 1
ATOM 1565 N N . PRO A 1 212 ? 3.716 1.990 16.733 1.00 92.94 212 PRO A N 1
ATOM 1566 C CA . PRO A 1 212 ? 2.823 1.983 17.885 1.00 92.94 212 PRO A CA 1
ATOM 1567 C C . PRO A 1 212 ? 1.702 3.021 17.745 1.00 92.94 212 PRO A C 1
ATOM 1569 O O . PRO A 1 212 ? 1.957 4.206 17.537 1.00 92.94 212 PRO A O 1
ATOM 1572 N N . CYS A 1 213 ? 0.451 2.608 17.968 1.00 91.12 213 CYS A N 1
ATOM 1573 C CA . CYS A 1 213 ? -0.704 3.514 17.926 1.00 91.12 213 CYS A CA 1
ATOM 1574 C C . CYS A 1 213 ? -0.624 4.658 18.953 1.00 91.12 213 CYS A C 1
ATOM 1576 O O . CYS A 1 213 ? -1.155 5.738 18.721 1.00 91.12 213 CYS A O 1
ATOM 1578 N N . ALA A 1 214 ? 0.052 4.439 20.086 1.00 87.69 214 ALA A N 1
ATOM 1579 C CA . ALA A 1 214 ? 0.242 5.457 21.121 1.00 87.69 214 ALA A CA 1
ATOM 1580 C C . ALA A 1 214 ? 1.175 6.603 20.684 1.00 87.69 214 ALA A C 1
ATOM 1582 O O . ALA A 1 214 ? 1.142 7.681 21.269 1.00 87.69 214 ALA A O 1
ATOM 1583 N N . SER A 1 215 ? 1.996 6.377 19.657 1.00 81.12 215 SER A N 1
ATOM 1584 C CA . SER A 1 215 ? 2.941 7.352 19.101 1.00 81.12 215 SER A CA 1
ATOM 1585 C C . SER A 1 215 ? 2.446 7.934 17.776 1.00 81.12 215 SER A C 1
ATOM 1587 O O . SER A 1 215 ? 3.239 8.432 16.979 1.00 81.12 215 SER A O 1
ATOM 1589 N N . ALA A 1 216 ? 1.142 7.838 17.516 1.00 77.88 216 ALA A N 1
ATOM 1590 C CA . ALA A 1 216 ? 0.565 8.206 16.241 1.00 77.88 216 ALA A CA 1
ATOM 1591 C C . ALA A 1 216 ? 0.658 9.720 15.983 1.00 77.88 216 ALA A C 1
ATOM 1593 O O . ALA A 1 216 ? 0.122 10.544 16.726 1.00 77.88 216 ALA A O 1
ATOM 1594 N N . GLY A 1 217 ? 1.360 10.076 14.906 1.00 80.56 217 GLY A N 1
ATOM 1595 C CA . GLY A 1 217 ? 1.356 11.419 14.330 1.00 80.56 217 GLY A CA 1
ATOM 1596 C C . GLY A 1 217 ? 0.246 11.589 13.290 1.00 80.56 217 GLY A C 1
ATOM 1597 O O . GLY A 1 217 ? -0.440 10.632 12.937 1.00 80.56 217 GLY A O 1
ATOM 1598 N N . ALA A 1 218 ? 0.120 12.794 12.727 1.00 80.00 218 ALA A N 1
ATOM 1599 C CA . ALA A 1 218 ? -0.950 13.158 11.787 1.00 80.00 218 ALA A CA 1
ATOM 1600 C C . ALA A 1 218 ? -1.042 12.290 10.509 1.00 80.00 218 ALA A C 1
ATOM 1602 O O . ALA A 1 218 ? -2.082 12.281 9.860 1.00 80.00 218 ALA A O 1
ATOM 1603 N N . ALA A 1 219 ? 0.019 11.559 10.151 1.00 87.00 219 ALA A N 1
ATOM 1604 C CA . ALA A 1 219 ? 0.072 10.659 8.992 1.00 87.00 219 ALA A CA 1
ATOM 1605 C C . ALA A 1 219 ? -0.068 9.167 9.366 1.00 87.00 219 ALA A C 1
ATOM 1607 O O . ALA A 1 219 ? 0.376 8.292 8.620 1.00 87.00 219 ALA A O 1
ATOM 1608 N N . THR A 1 220 ? -0.637 8.876 10.540 1.00 92.94 220 THR A N 1
ATOM 1609 C CA . THR A 1 220 ? -0.840 7.505 11.024 1.00 92.94 220 THR A CA 1
ATOM 1610 C C . THR A 1 220 ? -2.281 7.080 10.799 1.00 92.94 220 THR A C 1
ATOM 1612 O O . THR A 1 220 ? -3.210 7.781 11.200 1.00 92.94 220 THR A O 1
ATOM 1615 N N . ILE A 1 221 ? -2.461 5.908 10.202 1.00 94.56 221 ILE A N 1
ATOM 1616 C CA . ILE A 1 221 ? -3.755 5.232 10.111 1.00 94.56 221 ILE A CA 1
ATOM 1617 C C . ILE A 1 221 ? -3.761 4.021 11.034 1.00 94.56 221 ILE A C 1
ATOM 1619 O O . ILE A 1 221 ? -2.732 3.372 11.223 1.00 94.56 221 ILE A O 1
ATOM 1623 N N . ARG A 1 222 ? -4.925 3.693 11.582 1.00 95.25 222 ARG A N 1
ATOM 1624 C CA . ARG A 1 222 ? -5.194 2.406 12.221 1.00 95.25 222 ARG A CA 1
ATOM 1625 C C . ARG A 1 222 ? -6.196 1.641 11.381 1.00 95.25 222 ARG A C 1
ATOM 1627 O O . ARG A 1 222 ? -7.164 2.228 10.912 1.00 95.25 222 ARG A O 1
ATOM 1634 N N . ILE A 1 223 ? -5.967 0.347 11.209 1.00 96.25 223 ILE A N 1
ATOM 1635 C CA . ILE A 1 223 ? -6.910 -0.528 10.513 1.00 96.25 223 ILE A CA 1
ATOM 1636 C C . ILE A 1 223 ? -7.901 -1.068 11.533 1.00 96.25 223 ILE A C 1
ATOM 1638 O O . ILE A 1 223 ? -7.518 -1.835 12.413 1.00 96.25 223 ILE A O 1
ATOM 1642 N N . GLU A 1 224 ? -9.159 -0.666 11.430 1.00 95.50 224 GLU A N 1
ATOM 1643 C CA . GLU A 1 224 ? -10.230 -1.154 12.301 1.00 95.50 224 GLU A CA 1
ATOM 1644 C C . GLU A 1 224 ? -10.813 -2.461 11.769 1.00 95.50 224 GLU A C 1
ATOM 1646 O O . GLU A 1 224 ? -11.035 -3.394 12.534 1.00 95.50 224 GLU A O 1
ATOM 1651 N N . GLU A 1 225 ? -10.981 -2.562 10.450 1.00 96.31 225 GLU A N 1
ATOM 1652 C CA . GLU A 1 225 ? -11.496 -3.759 9.788 1.00 96.31 225 GLU A CA 1
ATOM 1653 C C . GLU A 1 225 ? -10.825 -3.966 8.430 1.00 96.31 225 GLU A C 1
ATOM 1655 O O . GLU A 1 225 ? -10.304 -3.035 7.805 1.00 96.31 225 GLU A O 1
ATOM 1660 N N . ARG A 1 226 ? -10.844 -5.218 7.973 1.00 96.06 226 ARG A N 1
ATOM 1661 C CA . ARG A 1 226 ? -10.299 -5.650 6.690 1.00 96.06 226 ARG A CA 1
ATOM 1662 C C . ARG A 1 226 ? -11.239 -6.674 6.072 1.00 96.06 226 ARG A C 1
ATOM 1664 O O . ARG A 1 226 ? -11.587 -7.658 6.719 1.00 96.06 226 ARG A O 1
ATOM 1671 N N . PHE A 1 227 ? -11.547 -6.487 4.796 1.00 97.12 227 PHE A N 1
ATOM 1672 C CA . PHE A 1 227 ? -12.352 -7.408 4.003 1.00 97.12 227 PHE A CA 1
ATOM 1673 C C . PHE A 1 227 ? -11.606 -7.786 2.722 1.00 97.12 227 PHE A C 1
ATOM 1675 O O . PHE A 1 227 ? -11.016 -6.919 2.084 1.00 97.12 227 PHE A O 1
ATOM 1682 N N . GLU A 1 228 ? -11.665 -9.051 2.299 1.00 96.56 228 GLU A N 1
ATOM 1683 C CA . GLU A 1 228 ? -11.114 -9.514 1.007 1.00 96.56 228 GLU A CA 1
ATOM 1684 C C . GLU A 1 228 ? -12.132 -9.340 -0.137 1.00 96.56 228 GLU A C 1
ATOM 1686 O O . GLU A 1 228 ? -12.369 -10.231 -0.950 1.00 96.56 228 GLU A O 1
ATOM 1691 N N . VAL A 1 229 ? -12.791 -8.182 -0.158 1.00 96.62 229 VAL A N 1
ATOM 1692 C CA . VAL A 1 229 ? -13.676 -7.735 -1.237 1.00 96.62 229 VAL A CA 1
ATOM 1693 C C . VAL A 1 229 ? -13.336 -6.295 -1.584 1.00 96.62 229 VAL A C 1
ATOM 1695 O O . VAL A 1 229 ? -12.839 -5.546 -0.743 1.00 96.62 229 VAL A O 1
ATOM 1698 N N . SER A 1 230 ? -13.614 -5.897 -2.820 1.00 96.25 230 SER A N 1
ATOM 1699 C CA . SER A 1 230 ? -13.467 -4.512 -3.262 1.00 96.25 230 SER A CA 1
ATOM 1700 C C . SER A 1 230 ? -14.825 -3.812 -3.205 1.00 96.25 230 SER A C 1
ATOM 1702 O O . SER A 1 230 ? -15.559 -3.796 -4.191 1.00 96.25 230 SER A O 1
ATOM 1704 N N . ASP A 1 231 ? -15.193 -3.303 -2.028 1.00 94.81 231 ASP A N 1
ATOM 1705 C CA . ASP A 1 231 ? -16.493 -2.676 -1.785 1.00 94.81 231 ASP A CA 1
ATOM 1706 C C . ASP A 1 231 ? -16.352 -1.487 -0.830 1.00 94.81 231 ASP A C 1
ATOM 1708 O O . ASP A 1 231 ? -16.096 -1.646 0.360 1.00 94.81 231 ASP A O 1
ATOM 1712 N N . ALA A 1 232 ? -16.574 -0.281 -1.352 1.00 89.88 232 ALA A N 1
ATOM 1713 C CA . ALA A 1 232 ? -16.505 0.954 -0.575 1.00 89.88 232 ALA A CA 1
ATOM 1714 C C . ALA A 1 232 ? -17.575 1.052 0.529 1.00 89.88 232 ALA A C 1
ATOM 1716 O O . ALA A 1 232 ? -17.460 1.907 1.405 1.00 89.88 232 ALA A O 1
ATOM 1717 N N . HIS A 1 233 ? -18.607 0.206 0.489 1.00 92.62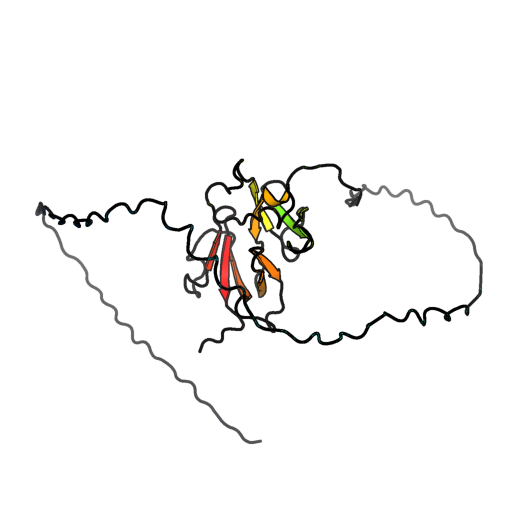 233 HIS A N 1
ATOM 1718 C CA . HIS A 1 233 ? -19.686 0.159 1.473 1.00 92.62 233 HIS A CA 1
ATOM 1719 C C . HIS A 1 233 ? -19.511 -0.945 2.521 1.00 92.62 233 HIS A C 1
ATOM 1721 O O . HIS A 1 233 ? -20.352 -1.059 3.410 1.00 92.62 233 HIS A O 1
ATOM 1727 N N . ALA A 1 234 ? -18.422 -1.722 2.462 1.00 92.94 234 ALA A N 1
ATOM 1728 C CA . ALA A 1 234 ? -18.142 -2.753 3.462 1.00 92.94 234 ALA A CA 1
ATOM 1729 C C . ALA A 1 234 ? -17.941 -2.163 4.873 1.00 92.94 234 ALA A C 1
ATOM 1731 O O . ALA A 1 234 ? -18.227 -2.825 5.865 1.00 92.94 234 ALA A O 1
ATOM 1732 N N . CYS A 1 235 ? -17.495 -0.907 4.960 1.00 93.56 235 CYS A N 1
ATOM 1733 C CA . CYS A 1 235 ? -17.341 -0.174 6.211 1.00 93.56 235 CYS A CA 1
ATOM 1734 C C . CYS A 1 235 ? -18.668 0.482 6.618 1.00 93.56 235 CYS A C 1
ATOM 1736 O O . CYS A 1 235 ? -18.940 1.621 6.240 1.00 93.56 235 CYS A O 1
ATOM 1738 N N . THR A 1 236 ? -19.509 -0.214 7.385 1.00 85.94 236 THR A N 1
ATOM 1739 C CA . THR A 1 236 ? -20.834 0.310 7.771 1.00 85.94 236 THR A CA 1
ATOM 1740 C C . THR A 1 236 ? -20.759 1.478 8.752 1.00 85.94 236 THR A C 1
ATOM 1742 O O . THR A 1 236 ? -21.601 2.374 8.704 1.00 85.94 236 THR A O 1
ATOM 1745 N N . ASP A 1 237 ? -19.727 1.495 9.598 1.00 79.94 237 ASP A N 1
ATOM 1746 C CA . ASP A 1 237 ? -19.598 2.437 10.717 1.00 79.94 237 ASP A CA 1
ATOM 1747 C C . ASP A 1 237 ? -18.586 3.566 10.445 1.00 79.94 237 ASP A C 1
ATOM 1749 O O . ASP A 1 237 ? -18.330 4.412 11.305 1.00 79.94 237 ASP A O 1
ATOM 1753 N N . ALA A 1 238 ? -18.009 3.608 9.239 1.00 73.25 238 ALA A N 1
ATOM 1754 C CA . ALA A 1 238 ? -17.029 4.609 8.835 1.00 73.25 238 ALA A CA 1
ATOM 1755 C C . ALA A 1 238 ? -17.505 5.403 7.606 1.00 73.25 238 ALA A C 1
ATOM 1757 O O . ALA A 1 238 ? -18.035 4.833 6.653 1.00 73.25 238 ALA A O 1
ATOM 1758 N N . PRO A 1 239 ? -17.294 6.734 7.573 1.00 74.12 239 PRO A N 1
ATOM 1759 C CA . PRO A 1 239 ? -17.537 7.512 6.366 1.00 74.12 239 PRO A CA 1
ATOM 1760 C C . PRO A 1 239 ? -16.600 7.056 5.230 1.00 74.12 239 PRO A C 1
ATOM 1762 O O . PRO A 1 239 ? -15.502 6.561 5.501 1.00 74.12 239 PRO A O 1
ATOM 1765 N N . PRO A 1 240 ? -16.941 7.315 3.952 1.00 74.25 240 PRO A N 1
ATOM 1766 C CA . PRO A 1 240 ? -16.097 6.936 2.813 1.00 74.25 240 PRO A CA 1
ATOM 1767 C C . PRO A 1 240 ? -14.659 7.471 2.886 1.00 74.25 240 PRO A C 1
ATOM 1769 O O . PRO A 1 240 ? -13.734 6.835 2.396 1.00 74.25 240 PRO A O 1
ATOM 1772 N N . SER A 1 241 ? -14.445 8.617 3.544 1.00 79.25 241 SER A N 1
ATOM 1773 C CA . SER A 1 241 ? -13.114 9.200 3.780 1.00 79.25 241 SER A CA 1
ATOM 1774 C C . SER A 1 241 ? -12.211 8.365 4.696 1.00 79.25 241 SER A C 1
ATOM 1776 O O . SER A 1 241 ? -11.016 8.630 4.775 1.00 79.25 241 SER A O 1
ATOM 1778 N N . ARG A 1 242 ? -12.770 7.371 5.389 1.00 89.75 242 ARG A N 1
ATOM 1779 C CA . ARG A 1 242 ? -12.077 6.417 6.262 1.00 89.75 242 ARG A CA 1
ATOM 1780 C C . ARG A 1 242 ? -12.038 5.012 5.651 1.00 89.75 242 ARG A C 1
ATOM 1782 O O . ARG A 1 242 ? -11.893 4.034 6.373 1.00 89.75 242 ARG A O 1
ATOM 1789 N N . THR A 1 243 ? -12.174 4.907 4.331 1.00 94.56 243 THR A N 1
ATOM 1790 C CA . THR A 1 243 ? -12.155 3.630 3.612 1.00 94.56 243 THR A CA 1
ATOM 1791 C C . THR A 1 243 ? -11.059 3.637 2.549 1.00 94.56 243 THR A C 1
ATOM 1793 O O . THR A 1 243 ? -10.959 4.574 1.759 1.00 94.56 243 THR A O 1
ATOM 1796 N N . MET A 1 2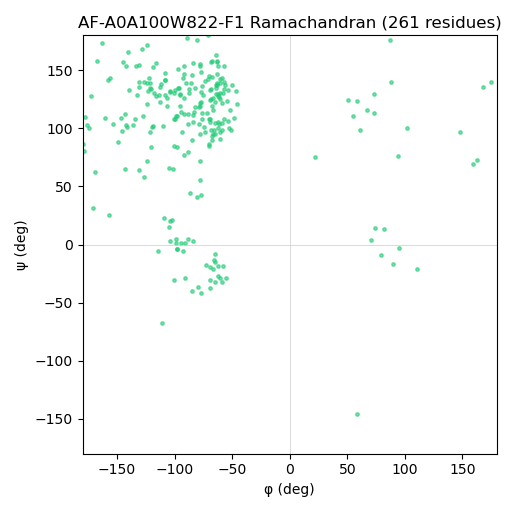44 ? -10.243 2.582 2.502 1.00 95.31 244 MET A N 1
ATOM 1797 C CA . MET A 1 244 ? -9.301 2.328 1.406 1.00 95.31 244 MET A CA 1
ATOM 1798 C C . MET A 1 244 ? -9.735 1.081 0.645 1.00 95.31 244 MET A C 1
ATOM 1800 O O . MET A 1 244 ? -9.831 0.006 1.231 1.00 95.31 244 MET A O 1
ATOM 1804 N N . VAL A 1 245 ? -9.968 1.223 -0.660 1.00 95.94 245 VAL A N 1
ATOM 1805 C CA . VAL A 1 245 ? -10.414 0.133 -1.536 1.00 95.94 245 VAL A CA 1
ATOM 1806 C C . VAL A 1 245 ? -9.349 -0.149 -2.587 1.00 95.94 245 VAL A C 1
ATOM 1808 O O . VAL A 1 245 ? -8.936 0.753 -3.315 1.00 95.94 245 VAL A O 1
ATOM 1811 N N . TYR A 1 246 ? -8.963 -1.415 -2.697 1.00 96.94 246 TYR A N 1
ATOM 1812 C CA . TYR A 1 246 ? -8.095 -1.944 -3.739 1.00 96.94 246 TYR A CA 1
ATOM 1813 C C . TYR A 1 246 ? -8.895 -2.916 -4.610 1.00 96.94 246 TYR A C 1
ATOM 1815 O O . TYR A 1 246 ? -9.580 -3.813 -4.106 1.00 96.94 246 TYR A O 1
ATOM 1823 N N . ARG A 1 247 ? -8.858 -2.719 -5.930 1.00 96.88 247 ARG A N 1
ATOM 1824 C CA . ARG A 1 247 ? -9.517 -3.587 -6.919 1.00 96.88 247 ARG A CA 1
ATOM 1825 C C . ARG A 1 247 ? -8.538 -4.541 -7.582 1.00 96.88 247 ARG A C 1
ATOM 1827 O O . ARG A 1 247 ? -8.947 -5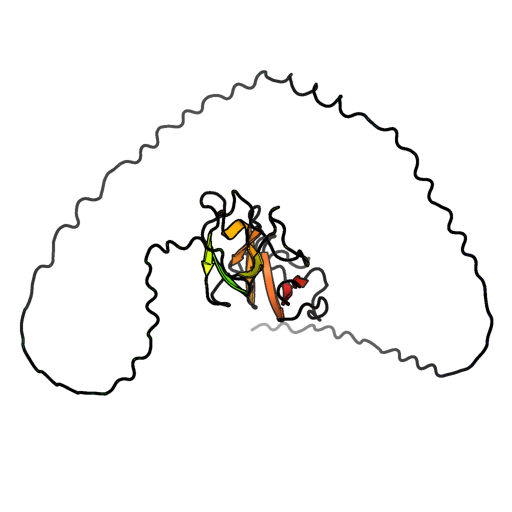.629 -7.969 1.00 96.88 247 ARG A O 1
ATOM 1834 N N . SER A 1 248 ? -7.273 -4.143 -7.718 1.00 95.81 248 SER A N 1
ATOM 1835 C CA . SER A 1 248 ? -6.233 -4.963 -8.355 1.00 95.81 248 SER A CA 1
ATOM 1836 C C . SER A 1 248 ? -5.937 -6.241 -7.558 1.00 95.81 248 SER A C 1
ATOM 1838 O O . SER A 1 248 ? -5.708 -7.296 -8.140 1.00 95.81 248 SER A O 1
ATOM 1840 N N . VAL A 1 249 ? -6.057 -6.166 -6.232 1.00 96.19 249 VAL A N 1
ATOM 1841 C CA . VAL A 1 249 ? -6.213 -7.302 -5.314 1.00 96.19 249 VAL A CA 1
ATOM 1842 C C . VAL A 1 249 ? -7.443 -6.986 -4.462 1.00 96.19 249 VAL A C 1
ATOM 1844 O O . VAL A 1 249 ? -7.360 -6.028 -3.691 1.00 96.19 249 VAL A O 1
ATOM 1847 N N . PRO A 1 250 ? -8.582 -7.699 -4.615 1.00 96.75 250 PRO A N 1
ATOM 1848 C CA . PRO A 1 250 ? -9.834 -7.340 -3.953 1.00 96.75 250 PRO A CA 1
ATOM 1849 C C . PRO A 1 250 ? -9.671 -7.195 -2.444 1.00 96.75 250 PRO A C 1
ATOM 1851 O O . PRO A 1 250 ? -9.528 -8.180 -1.722 1.00 96.75 250 PRO A O 1
ATOM 1854 N N . ARG A 1 251 ? -9.681 -5.948 -1.973 1.00 96.88 251 ARG A N 1
ATOM 1855 C CA . ARG A 1 251 ? -9.518 -5.651 -0.557 1.00 96.88 251 ARG A CA 1
ATOM 1856 C C . ARG A 1 251 ? -10.117 -4.313 -0.180 1.00 96.88 251 ARG A C 1
ATOM 1858 O O . ARG A 1 251 ? -9.987 -3.336 -0.914 1.00 96.88 251 ARG A O 1
ATOM 1865 N N . THR A 1 252 ? -10.698 -4.265 1.009 1.00 97.25 252 THR A N 1
ATOM 1866 C CA . THR A 1 252 ? -11.199 -3.041 1.625 1.00 97.25 252 THR A CA 1
ATOM 1867 C C . THR A 1 252 ? -10.683 -2.940 3.051 1.00 97.25 252 THR A C 1
ATOM 1869 O O . THR A 1 252 ? -10.708 -3.922 3.795 1.00 97.25 252 THR A O 1
ATOM 1872 N N . TYR A 1 253 ? -10.222 -1.751 3.427 1.00 97.12 253 TYR A N 1
ATOM 1873 C CA . TYR A 1 253 ? -9.805 -1.410 4.780 1.00 97.12 253 TYR A CA 1
ATOM 1874 C C . TYR A 1 253 ? -10.678 -0.298 5.342 1.00 97.12 253 TYR A C 1
ATOM 1876 O O . TYR A 1 253 ? -10.807 0.756 4.713 1.00 97.12 253 TYR A O 1
ATOM 1884 N N . CYS A 1 254 ? -11.194 -0.511 6.548 1.00 96.88 254 CYS A N 1
ATOM 1885 C CA . CYS A 1 254 ? -11.841 0.527 7.343 1.00 96.88 254 CYS A CA 1
ATOM 1886 C C . CYS A 1 254 ? -10.814 1.105 8.310 1.00 96.88 254 CYS A C 1
ATOM 1888 O O . CYS A 1 254 ? -10.106 0.362 8.994 1.00 96.88 254 CYS A O 1
ATOM 1890 N N . LEU A 1 255 ? -10.700 2.428 8.335 1.00 94.50 255 LEU A N 1
ATOM 1891 C CA . LEU A 1 255 ? -9.593 3.129 8.967 1.00 94.50 255 LEU A CA 1
ATOM 1892 C C . LEU A 1 255 ? -10.059 4.046 10.098 1.00 94.50 255 LEU A C 1
ATOM 1894 O O . LEU A 1 255 ? -11.136 4.639 10.049 1.00 94.50 255 LEU A O 1
ATOM 1898 N N . SER A 1 256 ? -9.178 4.281 11.060 1.00 92.25 256 SER A N 1
ATOM 1899 C CA . SER A 1 256 ? -9.252 5.428 11.963 1.00 92.25 256 SER A CA 1
ATOM 1900 C C . SER A 1 256 ? -7.918 6.181 11.986 1.00 92.25 256 SER A C 1
ATOM 1902 O O . SER A 1 256 ? -6.913 5.710 11.451 1.00 92.25 256 SER A O 1
ATOM 1904 N N . TYR A 1 257 ? -7.908 7.376 12.576 1.00 90.88 257 TYR A N 1
ATOM 1905 C CA . TYR A 1 257 ? -6.724 8.232 12.653 1.00 90.88 257 TYR A CA 1
ATOM 1906 C C . TYR A 1 257 ? -6.373 8.514 14.117 1.00 90.88 257 TYR A C 1
ATOM 1908 O O . TYR A 1 257 ? -6.788 9.537 14.674 1.00 90.88 257 TYR A O 1
ATOM 1916 N N . PRO A 1 258 ? -5.637 7.608 14.778 1.00 81.38 258 PRO A N 1
ATOM 1917 C CA . PRO A 1 258 ? -5.161 7.865 16.127 1.00 81.38 258 PRO A CA 1
ATOM 1918 C C . PRO A 1 258 ? -4.237 9.091 16.088 1.00 81.38 258 PRO A C 1
ATOM 1920 O O . PRO A 1 258 ? -3.328 9.160 15.272 1.00 81.38 258 PRO A O 1
ATOM 1923 N N . GLY A 1 259 ? -4.491 10.101 16.918 1.00 71.94 259 GLY A N 1
ATOM 1924 C CA . GLY A 1 259 ? -3.639 11.298 17.023 1.00 71.94 259 GLY A CA 1
ATOM 1925 C C . GLY A 1 259 ? -4.255 12.598 16.497 1.00 71.94 259 GLY A C 1
ATOM 1926 O O . GLY A 1 259 ? -3.885 13.671 16.970 1.00 71.94 259 GLY A O 1
ATOM 1927 N N . ILE A 1 260 ? -5.260 12.533 15.623 1.00 67.75 260 ILE A N 1
ATOM 1928 C CA . ILE A 1 260 ? -6.161 13.665 15.362 1.00 67.75 260 ILE A CA 1
ATOM 1929 C C . ILE A 1 260 ? -7.447 13.420 16.143 1.00 67.75 260 ILE A C 1
ATOM 1931 O O . ILE A 1 260 ? -8.393 12.826 15.641 1.00 67.75 260 ILE A O 1
ATOM 1935 N N . GLY A 1 261 ? -7.445 13.812 17.421 1.00 58.53 261 GLY A N 1
ATOM 1936 C CA . GLY A 1 261 ? -8.649 13.734 18.246 1.00 58.53 261 GLY A CA 1
ATOM 1937 C C . GLY A 1 261 ? -9.831 14.386 17.527 1.00 58.53 261 GLY A C 1
ATOM 1938 O O . GLY A 1 261 ? -9.664 15.445 16.917 1.00 58.53 261 GLY A O 1
ATOM 1939 N N . GLU A 1 262 ? -10.996 13.743 17.589 1.00 51.41 262 GLU A N 1
ATOM 1940 C CA . GLU A 1 262 ? -12.275 14.327 17.186 1.00 51.41 262 GLU A CA 1
ATOM 1941 C C . GLU A 1 262 ? -12.517 15.551 18.080 1.00 51.41 262 GLU A C 1
ATOM 1943 O O . GLU A 1 262 ? -12.983 15.429 19.210 1.00 51.41 262 GLU A O 1
ATOM 1948 N N . ARG A 1 263 ? -12.055 16.721 17.635 1.00 42.66 263 ARG A N 1
ATOM 1949 C CA . ARG A 1 263 ? -12.406 18.006 18.242 1.00 42.66 263 ARG A CA 1
ATOM 1950 C C . ARG A 1 263 ? -13.717 18.500 17.667 1.00 42.66 263 ARG A C 1
ATOM 1952 O O . ARG A 1 263 ? -13.882 18.375 16.433 1.00 42.66 263 ARG A O 1
#

Sequence (263 aa):
MLDVEGFTPAVRYTGATRHRSGGNEQDAGFHAQSHIPEPKWGQHPHRTPESRFRVAQKLVRGTAWTAARIEDMTPEPRRLATLRRQRSRATAAAIMASAVIAGCTTADPAAQHDTGPATVSTPVPVGECAALHGDGHDDALSAAVARCGDGMTYTVAAHTDVAGNCPSPADATVFVEPFADRLTARLCMVPNLMTGQCYAFGIPTGIYAQTPCASAGAATIRIEERFEVSDAHACTDAPPSRTMVYRSVPRTYCLSYPGIGER

Organism: Mycolicibacterium canariasense (NCBI:txid228230)

Mean predicted aligned error: 19.65 Å

Secondary structure (DSSP, 8-state):
-------PPP-------------------------PPP----------STTSSSSSS----------------------------------------------------------------PPPPTT-EEEEES-SSSS-BEEEEE-TTSSS-EEEEEE--TTSPPPSSTTSB---TTTB-TTGGGEEEEE---TT-EEEEETTTTEEEEE-GGG--TTEEEEEEEESS--TTS-TTS-GGGEEEETTTTEEEEEE-TTS---

Radius of gyration: 33.28 Å; Cα contacts (8 Å, |Δi|>4): 337; chains: 1; bounding box: 96×89×77 Å

Solvent-accessible surface area (backbone atoms only — not comparable to full-atom values): 17858 Å² total; per-residue (Å²): 145,81,87,78,85,85,88,83,88,85,82,84,81,83,84,80,89,79,88,81,81,86,83,80,90,80,93,73,92,74,91,76,84,78,83,75,81,79,82,80,76,75,85,74,80,86,78,75,87,81,82,78,86,82,85,86,88,84,84,87,81,88,78,89,78,79,81,76,82,78,78,84,82,74,83,79,93,80,88,92,82,84,88,75,87,87,84,81,87,87,82,86,89,81,87,88,83,91,77,90,73,94,68,92,68,82,79,71,84,74,81,75,82,74,90,60,89,76,90,64,97,66,58,82,56,68,74,39,26,27,31,76,40,67,76,32,75,95,35,48,22,41,67,42,84,42,65,80,80,60,69,74,28,23,34,24,53,38,61,33,49,100,85,58,44,56,59,86,54,72,64,45,48,64,40,51,72,79,34,14,36,80,53,35,27,35,34,15,30,38,76,44,81,53,65,77,40,24,32,36,61,40,81,89,70,72,44,72,42,80,46,64,59,92,73,33,46,91,59,20,40,27,28,71,38,73,44,85,41,62,44,83,70,73,42,82,92,47,62,68,94,29,51,50,67,25,68,52,56,48,23,22,35,27,47,45,51,48,66,63,72,93,122

pLDDT: mean 71.2, std 22.26, range [39.62, 97.69]